Protein AF-A0AAW1T2C7-F1 (afdb_monomer_lite)

Sequence (368 aa):
MAVVSRPCQTAGTHCPSQSAWPACLPLWGGASFEPAWMQSSAAEFILQERPGAVVVETAVDEEHGMRTGNIMRLADLRLGRQGPHTSLAFQLAAASLETAMSTCRQLAERQMPPEQLTYAAALASGSTLVYGDVPKLATIRRLWEDATLQELDAHFGRQAAANFSSLLQGIQQAWIDLRSAPANAAGTSTDLPSSDNARRGEAVDATQGSWSSRQAKQPGYQSSSKPHRTGHSEPSRVPPADPGINEATSGRLNSSSTVSDGGVKRALLERMLGLAIPEELALALCQQALGSLHADAVDTHRCCYELYGTSRMLLASLELQELMQVCDGWQCNIWHILDPIRRLRPSQGGRGFDWEVLYELRCLNFEL

Organism: NCBI:txid2026836

Secondary structure (DSSP, 8-state):
--EEE-------S----------------S-----HHHHHHHHHHHHHH--SEEEESS-SSHHHHTSSS-EE-HHHHTTT---HHHHHHHHHHTS-HHHHHHHHHHHHHTT--HHHHHHHHHHHTTPEEEE--PPPHHHHHHHHHH--HHHHHHHHHHHHHHHHHHHHHHHHHHHHHHHHS-GGGG-S--------------------------PPPPPP--------------PPPPPPPP----------------HHHHHHHHHHHHHHHHTTS-HHHHHHHHHHHH-SPPGGGHHHHHHHHHHHTSHHHHHHTS-HHHHHHHTTT-SS-HHHHTHHHHTT-GGGT--S--HHHHHHHHHT----

pLDDT: mean 72.18, std 24.43, range [26.78, 98.44]

Structure (mmCIF, N/CA/C/O backbone):
data_AF-A0AAW1T2C7-F1
#
_entry.id   AF-A0AAW1T2C7-F1
#
loop_
_atom_site.group_PDB
_atom_site.id
_atom_site.type_symbol
_atom_site.label_atom_id
_atom_site.label_alt_id
_atom_site.label_comp_id
_atom_site.label_asym_id
_atom_site.label_entity_id
_atom_site.label_seq_id
_atom_site.pdbx_PDB_ins_code
_atom_site.Cartn_x
_atom_site.Cartn_y
_atom_site.Cartn_z
_atom_site.occupancy
_atom_site.B_iso_or_equiv
_atom_site.auth_seq_id
_atom_site.auth_comp_id
_atom_site.auth_asym_id
_atom_site.auth_atom_id
_atom_site.pdbx_PDB_model_num
ATOM 1 N N . MET A 1 1 ? 4.995 2.854 18.062 1.00 44.50 1 MET A N 1
ATOM 2 C CA . MET A 1 1 ? 4.270 4.154 18.037 1.00 44.50 1 MET A CA 1
ATOM 3 C C . MET A 1 1 ? 2.756 3.898 18.061 1.00 44.50 1 MET A C 1
ATOM 5 O O . MET A 1 1 ? 2.356 2.896 17.481 1.00 44.50 1 MET A O 1
ATOM 9 N N . ALA A 1 2 ? 1.928 4.707 18.748 1.00 39.84 2 ALA A N 1
ATOM 10 C CA . ALA A 1 2 ? 0.474 4.482 18.838 1.00 39.84 2 ALA A CA 1
ATOM 11 C C . ALA A 1 2 ? -0.339 5.659 18.281 1.00 39.84 2 ALA A C 1
ATOM 13 O O . ALA A 1 2 ? -0.117 6.800 18.679 1.00 39.84 2 ALA A O 1
ATOM 14 N N . VAL A 1 3 ? -1.280 5.385 17.372 1.00 43.97 3 VAL A N 1
ATOM 15 C CA . VAL A 1 3 ? -2.200 6.392 16.812 1.00 43.97 3 VAL A CA 1
ATOM 16 C C . VAL A 1 3 ? -3.584 6.169 17.405 1.00 43.97 3 VAL A C 1
ATOM 18 O O . VAL A 1 3 ? -4.105 5.051 17.377 1.00 43.97 3 VAL A O 1
ATOM 21 N N . VAL A 1 4 ? -4.170 7.235 17.950 1.00 42.81 4 VAL A N 1
ATOM 22 C CA . VAL A 1 4 ? -5.475 7.194 18.608 1.00 42.81 4 VAL A CA 1
ATOM 23 C C . VAL A 1 4 ? -6.509 7.912 17.748 1.00 42.81 4 VAL A C 1
ATOM 25 O O . VAL A 1 4 ? -6.390 9.108 17.497 1.00 42.81 4 VAL A O 1
ATOM 28 N N . SER A 1 5 ? -7.535 7.180 17.310 1.00 34.69 5 SER A N 1
ATOM 29 C CA . SER A 1 5 ? -8.667 7.735 16.563 1.00 34.69 5 SER A CA 1
ATOM 30 C C . SER A 1 5 ? -9.916 7.772 17.444 1.00 34.69 5 SER A C 1
ATOM 32 O O . SER A 1 5 ? -10.259 6.788 18.107 1.00 34.69 5 SER A O 1
ATOM 34 N N . ARG A 1 6 ? -10.597 8.924 17.474 1.00 38.91 6 ARG A N 1
ATOM 35 C CA . ARG A 1 6 ? -11.847 9.104 18.223 1.00 38.91 6 ARG A CA 1
ATOM 36 C C . ARG A 1 6 ? -13.038 8.663 17.365 1.00 38.91 6 ARG A C 1
ATOM 38 O O . ARG A 1 6 ? -13.183 9.166 16.253 1.00 38.91 6 ARG A O 1
ATOM 45 N N . PRO A 1 7 ? -13.947 7.812 17.870 1.00 32.09 7 PRO A N 1
ATOM 46 C CA . PRO A 1 7 ? -15.267 7.697 17.271 1.00 32.09 7 PRO A CA 1
ATOM 47 C C . PRO A 1 7 ? -16.032 9.008 17.501 1.00 32.09 7 PRO A C 1
ATOM 49 O O . PRO A 1 7 ? -16.085 9.525 18.618 1.00 32.09 7 PRO A O 1
ATOM 52 N N . CYS A 1 8 ? -16.615 9.554 16.435 1.00 32.22 8 CYS A N 1
ATOM 53 C CA . CYS A 1 8 ? -17.489 10.718 16.511 1.00 32.22 8 CYS A CA 1
ATOM 54 C C . CYS A 1 8 ? -18.767 10.312 17.262 1.00 32.22 8 CYS A C 1
ATOM 56 O O . CYS A 1 8 ? -19.631 9.637 16.708 1.00 32.22 8 CYS A O 1
ATOM 58 N N . GLN A 1 9 ? -18.863 10.651 18.549 1.00 36.03 9 GLN A N 1
ATOM 59 C CA . GLN A 1 9 ? -20.087 10.448 19.318 1.00 36.03 9 GLN A CA 1
ATOM 60 C C . GLN A 1 9 ? -21.043 11.609 19.039 1.00 36.03 9 GLN A C 1
ATOM 62 O O . GLN A 1 9 ? -20.813 12.741 19.460 1.00 36.03 9 GLN A O 1
ATOM 67 N N . THR A 1 10 ? -22.137 11.325 18.336 1.00 44.38 10 THR A N 1
ATOM 68 C CA . THR A 1 10 ? -23.309 12.199 18.290 1.00 44.38 10 THR A CA 1
ATOM 69 C C . THR A 1 10 ? -24.021 12.140 19.640 1.00 44.38 10 THR A C 1
ATOM 71 O O . THR A 1 10 ? -24.846 11.260 19.878 1.00 44.38 10 THR A O 1
ATOM 74 N N . ALA A 1 11 ? -23.709 13.078 20.527 1.00 38.94 11 ALA A N 1
ATOM 75 C CA . ALA A 1 11 ? -24.559 13.419 21.658 1.00 38.94 11 ALA A CA 1
ATOM 76 C C . ALA A 1 11 ? -24.552 14.941 21.804 1.00 38.94 11 ALA A C 1
ATOM 78 O O . ALA A 1 11 ? -23.503 15.561 21.963 1.00 38.94 11 ALA A O 1
ATOM 79 N N . GLY A 1 12 ? -25.732 15.539 21.646 1.00 44.69 12 GLY A N 1
ATOM 80 C CA . GLY A 1 12 ? -25.914 16.979 21.599 1.00 44.69 12 GLY A CA 1
ATOM 81 C C . GLY A 1 12 ? -25.514 17.658 22.902 1.00 44.69 12 GLY A C 1
ATOM 82 O O . GLY A 1 12 ? -26.207 17.533 23.901 1.00 44.69 12 GLY A O 1
ATOM 83 N N . THR A 1 13 ? -24.448 18.442 22.841 1.00 41.28 13 THR A N 1
ATOM 84 C CA . THR A 1 13 ? -24.231 19.660 23.624 1.00 41.28 13 THR A CA 1
ATOM 85 C C . THR A 1 13 ? -23.244 20.534 22.849 1.00 41.28 13 THR A C 1
ATOM 87 O O . THR A 1 13 ? -22.366 20.035 22.150 1.00 41.28 13 THR A O 1
ATOM 90 N N . HIS A 1 14 ? -23.470 21.847 22.897 1.00 35.81 14 HIS A N 1
ATOM 91 C CA . HIS A 1 14 ? -22.783 22.892 22.135 1.00 35.81 14 HIS A CA 1
ATOM 92 C C . HIS A 1 14 ? -21.295 22.630 21.845 1.00 35.81 14 HIS A C 1
ATOM 94 O O . HIS A 1 14 ? -20.467 22.588 22.751 1.00 35.81 14 HIS A O 1
ATOM 100 N N . CYS A 1 15 ? -20.958 22.558 20.556 1.00 29.67 15 CYS A N 1
ATOM 101 C CA . CYS A 1 15 ? -19.590 22.659 20.066 1.00 29.67 15 CYS A CA 1
ATOM 102 C C . CYS A 1 15 ? -19.216 24.155 20.024 1.00 29.67 15 CYS A C 1
ATOM 104 O O . CYS A 1 15 ? -19.844 24.896 19.260 1.00 29.67 15 CYS A O 1
ATOM 106 N N . PRO A 1 16 ? -18.268 24.650 20.843 1.00 37.97 16 PRO A N 1
ATOM 107 C CA . PRO A 1 16 ? -17.766 26.001 20.665 1.00 37.97 16 PRO A CA 1
ATOM 108 C C . PRO A 1 16 ? -16.971 26.062 19.357 1.00 37.97 16 PRO A C 1
ATOM 110 O O . PRO A 1 16 ? -16.284 25.116 18.973 1.00 37.97 16 PRO A O 1
ATOM 113 N N . SER A 1 17 ? -17.127 27.188 18.669 1.00 33.59 17 SER A N 1
ATOM 114 C CA . SER A 1 17 ? -16.513 27.546 17.393 1.00 33.59 17 SER A CA 1
ATOM 115 C C . SER A 1 17 ? -15.090 27.015 17.214 1.00 33.59 17 SER A C 1
ATOM 117 O O . SER A 1 17 ? -14.216 27.242 18.049 1.00 33.59 17 SER A O 1
ATOM 119 N N . GLN A 1 18 ? -14.870 26.380 16.063 1.00 40.03 18 GLN A N 1
ATOM 120 C CA . GLN A 1 18 ? -13.568 26.025 15.515 1.00 40.03 18 GLN A CA 1
ATOM 121 C C . GLN A 1 18 ? -12.668 27.266 15.440 1.00 40.03 18 GLN A C 1
ATOM 123 O O . GLN A 1 18 ? -12.755 28.060 14.508 1.00 40.03 18 GLN A O 1
ATOM 128 N N . SER A 1 19 ? -11.781 27.428 16.415 1.00 32.88 19 SER A N 1
ATOM 129 C CA . SER A 1 19 ? -10.636 28.325 16.315 1.00 32.88 19 SER A CA 1
ATOM 130 C C . SER A 1 19 ? -9.369 27.520 16.571 1.00 32.88 19 SER A C 1
ATOM 132 O O . SER A 1 19 ? -9.178 27.013 17.671 1.00 32.88 19 SER A O 1
ATOM 134 N N . ALA A 1 20 ? -8.541 27.426 15.529 1.00 31.97 20 ALA A N 1
ATOM 135 C CA . ALA A 1 20 ? -7.136 27.026 15.537 1.00 31.97 20 ALA A CA 1
ATOM 136 C C . ALA A 1 20 ? -6.802 25.687 16.225 1.00 31.97 20 ALA A C 1
ATOM 138 O O . ALA A 1 20 ? -6.509 25.624 17.415 1.00 31.97 20 ALA A O 1
ATOM 139 N N . TRP A 1 21 ? -6.712 24.624 15.424 1.00 27.72 21 TRP A N 1
ATOM 140 C CA . TRP A 1 21 ? -5.830 23.505 15.754 1.00 27.72 21 TRP A CA 1
ATOM 141 C C . TRP A 1 21 ? -4.383 24.007 15.622 1.00 27.72 21 TRP A C 1
ATOM 143 O O . TRP A 1 21 ? -4.008 24.422 14.521 1.00 27.72 21 TRP A O 1
ATOM 153 N N . PRO A 1 22 ? -3.550 24.009 16.678 1.00 30.12 22 PRO A N 1
ATOM 154 C CA . PRO A 1 22 ? -2.129 24.213 16.485 1.00 30.12 22 PRO A CA 1
ATOM 155 C C . PRO A 1 22 ? -1.560 22.948 15.838 1.00 30.12 22 PRO A C 1
ATOM 157 O O . PRO A 1 22 ? -1.761 21.831 16.318 1.00 30.12 22 PRO A O 1
ATOM 160 N N . ALA A 1 23 ? -0.867 23.138 14.719 1.00 34.75 23 ALA A N 1
ATOM 161 C CA . ALA A 1 23 ? -0.033 22.130 14.094 1.00 34.75 23 ALA A CA 1
ATOM 162 C C . ALA A 1 23 ? 1.056 21.686 15.085 1.00 34.75 23 ALA A C 1
ATOM 164 O O . ALA A 1 23 ? 2.093 22.328 15.210 1.00 34.75 23 ALA A O 1
ATOM 165 N N . CYS A 1 24 ? 0.808 20.589 15.795 1.00 28.36 24 CYS A N 1
ATOM 166 C CA . CYS A 1 24 ? 1.797 19.908 16.622 1.00 28.36 24 CYS A CA 1
ATOM 167 C C . CYS A 1 24 ? 1.888 18.449 16.173 1.00 28.36 24 CYS A C 1
ATOM 169 O O . CYS A 1 24 ? 1.401 17.543 16.842 1.00 28.36 24 CYS A O 1
ATOM 171 N N . LEU A 1 25 ? 2.518 18.232 15.021 1.00 29.70 25 LEU A N 1
ATOM 172 C CA . LEU A 1 25 ? 3.160 16.962 14.702 1.00 29.70 25 LEU A CA 1
ATOM 173 C C . LEU A 1 25 ? 4.653 17.250 14.524 1.00 29.70 25 LEU A C 1
ATOM 175 O O . LEU A 1 25 ? 5.036 17.848 13.517 1.00 29.70 25 LEU A O 1
ATOM 179 N N . PRO A 1 26 ? 5.512 16.875 15.482 1.00 32.97 26 PRO A N 1
ATOM 180 C CA . PRO A 1 26 ? 6.933 16.822 15.218 1.00 32.97 26 PRO A CA 1
ATOM 181 C C . PRO A 1 26 ? 7.232 15.596 14.339 1.00 32.97 26 PRO A C 1
ATOM 183 O O . PRO A 1 26 ? 7.028 14.453 14.738 1.00 32.97 26 PRO A O 1
ATOM 186 N N . LEU A 1 27 ? 7.724 15.848 13.125 1.00 31.20 27 LEU A N 1
ATOM 187 C CA . LEU A 1 27 ? 8.409 14.877 12.266 1.00 31.20 27 LEU A CA 1
ATOM 188 C C . LEU A 1 27 ? 9.745 14.500 12.924 1.00 31.20 27 LEU A C 1
ATOM 190 O O . LEU A 1 27 ? 10.740 15.194 12.727 1.00 31.20 27 LEU A O 1
ATOM 194 N N . TRP A 1 28 ? 9.772 13.463 13.763 1.00 34.62 28 TRP A N 1
ATOM 195 C CA . TRP A 1 28 ? 10.982 13.039 14.482 1.00 34.62 28 TRP A CA 1
ATOM 196 C C . TRP A 1 28 ? 11.466 11.675 13.986 1.00 34.62 28 TRP A C 1
ATOM 198 O O . TRP A 1 28 ? 11.020 10.622 14.431 1.00 34.62 28 TRP A O 1
ATOM 208 N N . GLY A 1 29 ? 12.405 11.721 13.040 1.00 31.55 29 GLY A N 1
ATOM 209 C CA . GLY A 1 29 ? 13.269 10.609 12.661 1.00 31.55 29 GLY A CA 1
ATOM 210 C C . GLY A 1 29 ? 14.672 10.861 13.204 1.00 31.55 29 GLY A C 1
ATOM 211 O O . GLY A 1 29 ? 15.441 11.620 12.621 1.00 31.55 29 GLY A O 1
ATOM 212 N N . GLY A 1 30 ? 14.998 10.254 14.340 1.00 30.14 30 GLY A N 1
ATOM 213 C CA . GLY A 1 30 ? 16.320 10.331 14.953 1.00 30.14 30 GLY A CA 1
ATOM 214 C C . GLY A 1 30 ? 16.281 9.738 16.352 1.00 30.14 30 GLY A C 1
ATOM 215 O O . GLY A 1 30 ? 15.385 10.050 17.126 1.00 30.14 30 GLY A O 1
ATOM 216 N N . ALA A 1 31 ? 17.223 8.851 16.667 1.00 35.75 31 ALA A N 1
ATOM 217 C CA . ALA A 1 31 ? 17.344 8.210 17.970 1.00 35.75 31 ALA A CA 1
ATOM 218 C C . ALA A 1 31 ? 17.713 9.236 19.060 1.00 35.75 31 ALA A C 1
ATOM 220 O O . ALA A 1 31 ? 18.869 9.365 19.452 1.00 35.75 31 ALA A O 1
ATOM 221 N N . SER A 1 32 ? 16.724 9.979 19.543 1.00 35.66 32 SER A N 1
ATOM 222 C CA . SER A 1 32 ? 16.780 10.719 20.798 1.00 35.66 32 SER A CA 1
ATOM 223 C C . SER A 1 32 ? 16.104 9.880 21.874 1.00 35.66 32 SER A C 1
ATOM 225 O O . SER A 1 32 ? 14.956 9.467 21.738 1.00 35.66 32 SER A O 1
ATOM 227 N N . PHE A 1 33 ? 16.858 9.600 22.933 1.00 43.44 33 PHE A N 1
ATOM 228 C CA . PHE A 1 33 ? 16.404 8.926 24.143 1.00 43.44 33 PHE A CA 1
ATOM 229 C C . PHE A 1 33 ? 15.300 9.781 24.786 1.00 43.44 33 PHE A C 1
ATOM 231 O O . PHE A 1 33 ? 15.590 10.756 25.480 1.00 43.44 33 PHE A O 1
ATOM 238 N N . GLU A 1 34 ? 14.034 9.478 24.503 1.00 42.44 34 GLU A N 1
ATOM 239 C CA . GLU A 1 34 ? 12.927 10.134 25.197 1.00 42.44 34 GLU A CA 1
ATOM 240 C C . GLU A 1 34 ? 12.916 9.701 26.669 1.00 42.44 34 GLU A C 1
ATOM 242 O O . GLU A 1 34 ? 13.155 8.528 26.978 1.00 42.44 34 GLU A O 1
ATOM 247 N N . PRO A 1 35 ? 12.668 10.625 27.609 1.00 48.16 35 PRO A N 1
ATOM 248 C CA . PRO A 1 35 ? 12.667 10.286 29.019 1.00 48.16 35 PRO A CA 1
ATOM 249 C C . PRO A 1 35 ? 11.487 9.356 29.352 1.00 48.16 35 PRO A C 1
ATOM 251 O O . PRO A 1 35 ? 10.382 9.521 28.842 1.00 48.16 35 PRO A O 1
ATOM 254 N N . ALA A 1 36 ? 11.707 8.389 30.250 1.00 46.31 36 ALA A N 1
ATOM 255 C CA . ALA A 1 36 ? 10.753 7.322 30.592 1.00 46.31 36 ALA A CA 1
ATOM 256 C C . ALA A 1 36 ? 9.336 7.805 30.991 1.00 46.31 36 ALA A C 1
ATOM 258 O O . ALA A 1 36 ? 8.372 7.055 30.860 1.00 46.31 36 ALA A O 1
ATOM 259 N N . TRP A 1 37 ? 9.178 9.062 31.423 1.00 45.94 37 TRP A N 1
ATOM 260 C CA . TRP A 1 37 ? 7.876 9.657 31.759 1.00 45.94 37 TRP A CA 1
ATOM 261 C C . TRP A 1 37 ? 7.009 10.006 30.536 1.00 45.94 37 TRP A C 1
ATOM 263 O O . TRP A 1 37 ? 5.793 10.125 30.665 1.00 45.94 37 TRP A O 1
ATOM 273 N N . MET A 1 38 ? 7.590 10.135 29.338 1.00 46.00 38 MET A N 1
ATOM 274 C CA . MET A 1 38 ? 6.815 10.273 28.096 1.00 46.00 38 MET A CA 1
ATOM 275 C C . MET A 1 38 ? 6.210 8.933 27.660 1.00 46.00 38 MET A C 1
ATOM 277 O O . MET A 1 38 ? 5.152 8.900 27.039 1.00 46.00 38 MET A O 1
ATOM 281 N N . GLN A 1 39 ? 6.810 7.811 28.053 1.00 50.69 39 GLN A N 1
ATOM 282 C CA . GLN A 1 39 ? 6.359 6.471 27.678 1.00 50.69 39 GLN A CA 1
ATOM 283 C C . GLN A 1 39 ? 5.164 5.970 28.511 1.00 50.69 39 GLN A C 1
ATOM 285 O O . GLN A 1 39 ? 4.330 5.226 27.994 1.00 50.69 39 GLN A O 1
ATOM 290 N N . SER A 1 40 ? 5.011 6.429 29.760 1.00 58.34 40 SER A N 1
ATOM 291 C CA . SER A 1 40 ? 3.791 6.211 30.557 1.00 58.34 40 SER A CA 1
ATOM 292 C C . SER A 1 40 ? 2.591 7.020 30.043 1.00 58.34 40 SER A C 1
ATOM 294 O O . SER A 1 40 ? 1.448 6.667 30.336 1.00 58.34 40 SER A O 1
ATOM 296 N N . SER A 1 41 ? 2.821 8.055 29.222 1.00 73.69 41 SER A N 1
ATOM 297 C CA . SER A 1 41 ? 1.758 8.949 28.745 1.00 73.69 41 SER A CA 1
ATOM 298 C C . SER A 1 41 ? 0.748 8.262 27.822 1.00 73.69 41 SER A C 1
ATOM 300 O O . SER A 1 41 ? -0.444 8.530 27.934 1.00 73.69 41 SER A O 1
ATOM 302 N N . ALA A 1 42 ? 1.179 7.333 26.959 1.00 85.12 42 ALA A N 1
ATOM 303 C CA . ALA A 1 42 ? 0.283 6.681 26.002 1.00 85.12 42 ALA A CA 1
ATOM 304 C C . ALA A 1 42 ? -0.704 5.726 26.691 1.00 85.12 42 ALA A C 1
ATOM 306 O O . ALA A 1 42 ? -1.904 5.773 26.426 1.00 85.12 42 ALA A O 1
ATOM 307 N N . ALA A 1 43 ? -0.215 4.884 27.606 1.00 87.50 43 ALA A N 1
ATOM 308 C CA . ALA A 1 43 ? -1.059 3.965 28.367 1.00 87.50 43 ALA A CA 1
ATOM 309 C C . ALA A 1 43 ? -2.043 4.723 29.276 1.00 87.50 43 ALA A C 1
ATOM 311 O O . ALA A 1 43 ? -3.229 4.390 29.309 1.00 87.50 43 ALA A O 1
ATOM 312 N N . GLU A 1 44 ? -1.578 5.774 29.961 1.00 87.56 44 GLU A N 1
ATOM 313 C CA . GLU A 1 44 ? -2.439 6.649 30.767 1.00 87.56 44 GLU A CA 1
ATOM 314 C C . GLU A 1 44 ? -3.509 7.340 29.915 1.00 87.56 44 GLU A C 1
ATOM 316 O O . GLU A 1 44 ? -4.688 7.299 30.267 1.00 87.56 44 GLU A O 1
ATOM 321 N N . PHE A 1 45 ? -3.121 7.898 28.767 1.00 87.88 45 PHE A N 1
ATOM 322 C CA . PHE A 1 45 ? -4.037 8.538 27.827 1.00 87.88 45 PHE A CA 1
ATOM 323 C C . PHE A 1 45 ? -5.111 7.570 27.327 1.00 87.88 45 PHE A C 1
ATOM 325 O O . PHE A 1 45 ? -6.291 7.905 27.327 1.00 87.88 45 PHE A O 1
ATOM 332 N N . ILE A 1 46 ? -4.735 6.347 26.948 1.00 91.31 46 ILE A N 1
ATOM 333 C CA . ILE A 1 46 ? -5.684 5.329 26.480 1.00 91.31 46 ILE A CA 1
ATOM 334 C C . ILE A 1 46 ? -6.678 4.945 27.581 1.00 91.31 46 ILE A C 1
ATOM 336 O O . ILE A 1 46 ? -7.874 4.836 27.315 1.00 91.31 46 ILE A O 1
ATOM 340 N N . LEU A 1 47 ? -6.208 4.753 28.818 1.00 87.31 47 LEU A N 1
ATOM 341 C CA . LEU A 1 47 ? -7.084 4.441 29.951 1.00 87.31 47 LEU A CA 1
ATOM 342 C C . LEU A 1 47 ? -8.070 5.580 30.243 1.00 87.31 47 LEU A C 1
ATOM 344 O O . LEU A 1 47 ? -9.239 5.314 30.537 1.00 87.31 47 LEU A O 1
ATOM 348 N N . GLN A 1 48 ? -7.601 6.826 30.153 1.00 87.62 48 GLN A N 1
ATOM 349 C CA . GLN A 1 48 ? -8.390 8.025 30.418 1.00 87.62 48 GLN A CA 1
ATOM 350 C C . GLN A 1 48 ? -9.413 8.310 29.310 1.00 87.62 48 GLN A C 1
ATOM 352 O O . GLN A 1 48 ? -10.592 8.507 29.598 1.00 87.62 48 GLN A O 1
ATOM 357 N N . GLU A 1 49 ? -8.980 8.304 28.051 1.00 91.31 49 GLU A N 1
ATOM 358 C CA . GLU A 1 49 ? -9.798 8.706 26.901 1.00 91.31 49 GLU A CA 1
ATOM 359 C C . GLU A 1 49 ? -10.635 7.564 26.320 1.00 91.31 49 GLU A C 1
ATOM 361 O O . GLU A 1 49 ? -11.618 7.823 25.628 1.00 91.31 49 GLU A O 1
ATOM 366 N N . ARG A 1 50 ? -10.260 6.306 26.588 1.00 91.25 50 ARG A N 1
ATOM 367 C CA . ARG A 1 50 ? -10.949 5.090 26.117 1.00 91.25 50 ARG A CA 1
ATOM 368 C C . ARG A 1 50 ? -11.299 5.133 24.621 1.00 91.25 50 ARG A C 1
ATOM 370 O O . ARG A 1 50 ? -12.477 5.069 24.255 1.00 91.25 50 ARG A O 1
ATOM 377 N N . PRO A 1 51 ? -10.301 5.287 23.738 1.00 90.19 51 PRO A N 1
ATOM 378 C CA . PRO A 1 51 ? -10.561 5.406 22.313 1.00 90.19 51 PRO A CA 1
ATOM 379 C C . PRO A 1 51 ? -11.218 4.152 21.728 1.00 90.19 51 PRO A C 1
ATOM 381 O O . PRO A 1 51 ? -11.077 3.046 22.235 1.00 90.19 51 PRO A O 1
ATOM 384 N N . GLY A 1 52 ? -11.917 4.306 20.602 1.00 88.94 52 GLY A N 1
ATOM 385 C CA . GLY A 1 52 ? -12.541 3.162 19.927 1.00 88.94 52 GLY A CA 1
ATOM 386 C C . GLY A 1 52 ? -11.511 2.164 19.385 1.00 88.94 52 GLY A C 1
ATOM 387 O O . GLY A 1 52 ? -11.762 0.955 19.361 1.00 88.94 52 GLY A O 1
ATOM 388 N N . ALA A 1 53 ? -10.337 2.664 18.989 1.00 90.12 53 ALA A N 1
ATOM 389 C CA . ALA A 1 53 ? -9.227 1.859 18.509 1.00 90.12 53 ALA A CA 1
ATOM 390 C C . ALA A 1 53 ? -7.865 2.448 18.904 1.00 90.12 53 ALA A C 1
ATOM 392 O O . ALA A 1 53 ? -7.703 3.667 19.000 1.00 90.12 53 ALA A O 1
ATOM 393 N N . VAL A 1 54 ? -6.884 1.564 19.084 1.00 88.81 54 VAL A N 1
ATOM 394 C CA . VAL A 1 54 ? -5.475 1.892 19.326 1.00 88.81 54 VAL A CA 1
ATOM 395 C C . VAL A 1 54 ? -4.641 1.150 18.294 1.00 88.81 54 VAL A C 1
ATOM 397 O O . VAL A 1 54 ? -4.649 -0.079 18.276 1.00 88.81 54 VAL A O 1
ATOM 400 N N . VAL A 1 55 ? -3.928 1.885 17.441 1.00 84.88 55 VAL A N 1
ATOM 401 C CA . VAL A 1 55 ? -3.046 1.280 16.434 1.00 84.88 55 VAL A CA 1
ATOM 402 C C . VAL A 1 55 ? -1.665 1.041 17.030 1.00 84.88 55 VAL A C 1
ATOM 404 O O . VAL A 1 55 ? -1.135 1.938 17.679 1.00 84.88 55 VAL A O 1
ATOM 407 N N . VAL A 1 56 ? -1.072 -0.130 16.811 1.00 82.88 56 VAL A N 1
ATOM 408 C CA . VAL A 1 56 ? 0.253 -0.500 17.320 1.00 82.88 56 VAL A CA 1
ATOM 409 C C . VAL A 1 56 ? 1.110 -1.175 16.255 1.00 82.88 56 VAL A C 1
ATOM 411 O O . VAL A 1 56 ? 0.599 -1.858 15.379 1.00 82.88 56 VAL A O 1
ATOM 414 N N . GLU A 1 57 ? 2.422 -0.973 16.339 1.00 73.31 57 GLU A N 1
ATOM 415 C CA . GLU A 1 57 ? 3.398 -1.389 15.316 1.00 73.31 57 GLU A CA 1
ATOM 416 C C . GLU A 1 57 ? 3.998 -2.782 15.543 1.00 73.31 57 GLU A C 1
ATOM 418 O O . GLU A 1 57 ? 4.455 -3.422 14.595 1.00 73.31 57 GLU A O 1
ATOM 423 N N . THR A 1 58 ? 3.977 -3.278 16.788 1.00 72.38 58 THR A N 1
ATOM 424 C CA . THR A 1 58 ? 4.492 -4.612 17.151 1.00 72.38 58 THR A CA 1
ATOM 425 C C . THR A 1 58 ? 3.342 -5.562 17.491 1.00 72.38 58 THR A C 1
ATOM 427 O O . THR A 1 58 ? 2.356 -5.189 18.129 1.00 72.38 58 THR A O 1
ATOM 430 N N . ALA A 1 59 ? 3.408 -6.781 16.956 1.00 72.00 59 ALA A N 1
ATOM 431 C CA . ALA A 1 59 ? 2.373 -7.768 17.191 1.00 72.00 59 ALA A CA 1
ATOM 432 C C . ALA A 1 59 ? 2.521 -8.283 18.624 1.00 72.00 59 ALA A C 1
ATOM 434 O O . ALA A 1 59 ? 3.635 -8.409 19.127 1.00 72.00 59 ALA A O 1
ATOM 435 N N . VAL A 1 60 ? 1.401 -8.605 19.274 1.00 70.81 60 VAL A N 1
ATOM 436 C CA . VAL A 1 60 ? 1.400 -9.137 20.647 1.00 70.81 60 VAL A CA 1
ATOM 437 C C . VAL A 1 60 ? 2.213 -10.434 20.768 1.00 70.81 60 VAL A C 1
ATOM 439 O O . VAL A 1 60 ? 2.870 -10.651 21.782 1.00 70.81 60 VAL A O 1
ATOM 442 N N . ASP A 1 61 ? 2.178 -11.281 19.738 1.00 71.81 61 ASP A N 1
ATOM 443 C CA . ASP A 1 61 ? 2.969 -12.503 19.607 1.00 71.81 61 ASP A CA 1
ATOM 444 C C . ASP A 1 61 ? 3.215 -12.825 18.114 1.00 71.81 61 ASP A C 1
ATOM 446 O O . ASP A 1 61 ? 2.661 -12.171 17.224 1.00 71.81 61 ASP A O 1
ATOM 450 N N . GLU A 1 62 ? 4.073 -13.808 17.825 1.00 67.12 62 GLU A N 1
ATOM 451 C CA . GLU A 1 62 ? 4.410 -14.208 16.450 1.00 67.12 62 GLU A CA 1
ATOM 452 C C . GLU A 1 62 ? 3.180 -14.710 15.679 1.00 67.12 62 GLU A C 1
ATOM 454 O O . GLU A 1 62 ? 2.955 -14.304 14.542 1.00 67.12 62 GLU A O 1
ATOM 459 N N . GLU A 1 63 ? 2.330 -15.524 16.310 1.00 69.31 63 GLU A N 1
ATOM 460 C CA . GLU A 1 63 ? 1.116 -16.061 15.685 1.00 69.31 63 GLU A CA 1
ATOM 461 C C . GLU A 1 63 ? 0.103 -14.952 15.345 1.00 69.31 63 GLU A C 1
ATOM 463 O O . GLU A 1 63 ? -0.585 -15.018 14.330 1.00 69.31 63 GLU A O 1
ATOM 468 N N . HIS A 1 64 ? -0.000 -13.921 16.188 1.00 68.44 64 HIS A N 1
ATOM 469 C CA . HIS A 1 64 ? -0.769 -12.707 15.941 1.00 68.44 64 HIS A CA 1
ATOM 470 C C . HIS A 1 64 ? -0.184 -11.965 14.747 1.00 68.44 64 HIS A C 1
ATOM 472 O O . HIS A 1 64 ? -0.920 -11.676 13.819 1.00 68.44 64 HIS A O 1
ATOM 478 N N . GLY A 1 65 ? 1.131 -11.731 14.724 1.00 66.69 65 GLY A N 1
ATOM 479 C CA . GLY A 1 65 ? 1.798 -11.015 13.633 1.00 66.69 65 GLY A CA 1
ATOM 480 C C . GLY A 1 65 ? 1.693 -11.697 12.267 1.00 66.69 65 GLY A C 1
ATOM 481 O O . GLY A 1 65 ? 1.841 -11.031 11.253 1.00 66.69 65 GLY A O 1
ATOM 482 N N . MET A 1 66 ? 1.412 -13.001 12.228 1.00 61.66 66 MET A N 1
ATOM 483 C CA . MET A 1 66 ? 1.233 -13.766 10.989 1.00 61.66 66 MET A CA 1
ATOM 484 C C . MET A 1 66 ? -0.202 -13.739 10.434 1.00 61.66 66 MET A C 1
ATOM 486 O O . MET A 1 66 ? -0.430 -14.211 9.320 1.00 61.66 66 MET A O 1
ATOM 490 N N . ARG A 1 67 ? -1.185 -13.231 11.189 1.00 63.94 67 ARG A N 1
ATOM 491 C CA . ARG A 1 67 ? -2.575 -13.102 10.726 1.00 63.94 67 ARG A CA 1
ATOM 492 C C . ARG A 1 67 ? -2.748 -11.809 9.911 1.00 63.94 67 ARG A C 1
ATOM 494 O O . ARG A 1 67 ? -2.060 -10.821 10.131 1.00 63.94 67 ARG A O 1
ATOM 501 N N . THR A 1 68 ? -3.651 -11.816 8.933 1.00 50.19 68 THR A N 1
ATOM 502 C CA . THR A 1 68 ? -3.986 -10.638 8.111 1.00 50.19 68 THR A CA 1
ATOM 503 C C . THR A 1 68 ? -5.137 -9.855 8.740 1.00 50.19 68 THR A C 1
ATOM 505 O O . THR A 1 68 ? -6.129 -10.464 9.138 1.00 50.19 68 THR A O 1
ATOM 508 N N . GLY A 1 69 ? -5.054 -8.520 8.775 1.00 60.66 69 GLY A N 1
ATOM 509 C CA . GLY A 1 69 ? -6.123 -7.671 9.327 1.00 60.66 69 GLY A CA 1
ATOM 510 C C . GLY A 1 69 ? -6.200 -7.727 10.853 1.00 60.66 69 GLY A C 1
ATOM 511 O O . GLY A 1 69 ? -7.279 -7.873 11.420 1.00 60.66 69 GLY A O 1
ATOM 512 N N . ASN A 1 70 ? -5.041 -7.661 11.505 1.00 72.69 70 ASN A N 1
ATOM 513 C CA . ASN A 1 70 ? -4.846 -7.926 12.926 1.00 72.69 70 ASN A CA 1
ATOM 514 C C . ASN A 1 70 ? -5.546 -6.913 13.827 1.00 72.69 70 ASN A C 1
ATOM 516 O O . ASN A 1 70 ? -4.981 -5.919 14.281 1.00 72.69 70 ASN A O 1
ATOM 520 N N . ILE A 1 71 ? -6.810 -7.213 14.077 1.00 81.12 71 ILE A N 1
ATOM 521 C CA . ILE A 1 71 ? -7.666 -6.555 15.037 1.00 81.12 71 ILE A CA 1
ATOM 522 C C . ILE A 1 71 ? -7.809 -7.496 16.232 1.00 81.12 71 ILE A C 1
ATOM 524 O O . ILE A 1 71 ? -8.150 -8.665 16.069 1.00 81.12 71 ILE A O 1
ATOM 528 N N . MET A 1 72 ? -7.566 -6.986 17.435 1.00 82.00 72 MET A N 1
ATOM 529 C CA . MET A 1 72 ? -7.669 -7.744 18.675 1.00 82.00 72 MET A CA 1
ATOM 530 C C . MET A 1 72 ? -8.463 -6.967 19.720 1.00 82.00 72 MET A C 1
ATOM 532 O O . MET A 1 72 ? -8.221 -5.788 19.977 1.00 82.00 72 MET A O 1
ATOM 536 N N . ARG A 1 73 ? -9.404 -7.645 20.368 1.00 84.88 73 ARG A N 1
ATOM 537 C CA . ARG A 1 73 ? -10.156 -7.156 21.525 1.00 84.88 73 ARG A CA 1
ATOM 538 C C . ARG A 1 73 ? -9.852 -8.013 22.746 1.00 84.88 73 ARG A C 1
ATOM 540 O O . ARG A 1 73 ? -9.409 -9.154 22.644 1.00 84.88 73 ARG A O 1
ATOM 547 N N . LEU A 1 74 ? -10.181 -7.494 23.928 1.00 81.69 74 LEU A N 1
ATOM 548 C CA . LEU A 1 74 ? -10.026 -8.232 25.187 1.00 81.69 74 LEU A CA 1
ATOM 549 C C . LEU A 1 74 ? -10.782 -9.577 25.185 1.00 81.69 74 LEU A C 1
ATOM 551 O O . LEU A 1 74 ? -10.329 -10.544 25.794 1.00 81.69 74 LEU A O 1
ATOM 555 N N . ALA A 1 75 ? -11.921 -9.654 24.489 1.00 80.06 75 ALA A N 1
ATOM 556 C CA . ALA A 1 75 ? -12.694 -10.888 24.353 1.00 80.06 75 ALA A CA 1
ATOM 557 C C . ALA A 1 75 ? -11.932 -11.986 23.588 1.00 80.06 75 ALA A C 1
ATOM 559 O O . ALA A 1 75 ? -12.028 -13.155 23.958 1.00 80.06 75 ALA A O 1
ATOM 560 N N . ASP A 1 76 ? -11.124 -11.608 22.595 1.00 75.12 76 ASP A N 1
ATOM 561 C CA . ASP A 1 76 ? -10.379 -12.543 21.745 1.00 75.12 76 ASP A CA 1
ATOM 562 C C . ASP A 1 76 ? -9.240 -13.227 22.519 1.00 75.12 76 ASP A C 1
ATOM 564 O O . ASP A 1 76 ? -8.851 -14.353 22.213 1.00 75.12 76 ASP A O 1
ATOM 568 N N . LEU A 1 77 ? -8.756 -12.591 23.594 1.00 70.38 77 LEU A N 1
ATOM 569 C CA . LEU A 1 77 ? -7.731 -13.148 24.480 1.00 70.38 77 LEU A CA 1
ATOM 570 C C . LEU A 1 77 ? -8.234 -14.301 25.356 1.00 70.38 77 LEU A C 1
ATOM 572 O O . LEU A 1 77 ? -7.442 -15.143 25.783 1.00 70.38 77 LEU A O 1
ATOM 576 N N . ARG A 1 78 ? -9.545 -14.372 25.629 1.00 61.91 78 ARG A N 1
ATOM 577 C CA . ARG A 1 78 ? -10.133 -15.418 26.488 1.00 61.91 78 ARG A CA 1
ATOM 578 C C . ARG A 1 78 ? -10.127 -16.805 25.838 1.00 61.91 78 ARG A C 1
ATOM 580 O O . ARG A 1 78 ? -10.303 -17.794 26.541 1.00 61.91 78 ARG A O 1
ATOM 587 N N . LEU A 1 79 ? -9.881 -16.891 24.531 1.00 57.28 79 LEU A N 1
ATOM 588 C CA . LEU A 1 79 ? -9.924 -18.131 23.750 1.00 57.28 79 LEU A CA 1
ATOM 589 C C . LEU A 1 79 ? -8.609 -18.941 23.768 1.00 57.28 79 LEU A C 1
ATOM 591 O O . LEU A 1 79 ? -8.415 -19.802 22.917 1.00 57.28 79 LEU A O 1
ATOM 595 N N . GLY A 1 80 ? -7.728 -18.718 24.754 1.00 51.91 80 GLY A N 1
ATOM 596 C CA . GLY A 1 80 ? -6.620 -19.640 25.057 1.00 51.91 80 GLY A CA 1
ATOM 597 C C . GLY A 1 80 ? -5.197 -19.094 24.911 1.00 51.91 80 GLY A C 1
ATOM 598 O O . GLY A 1 80 ? -4.258 -19.884 24.937 1.00 51.91 80 GLY A O 1
ATOM 599 N N . ARG A 1 81 ? -4.991 -17.773 24.793 1.00 57.38 81 ARG A N 1
ATOM 600 C CA . ARG A 1 81 ? -3.641 -17.185 24.701 1.00 57.38 81 ARG A CA 1
ATOM 601 C C . ARG A 1 81 ? -3.146 -16.645 26.044 1.00 57.38 81 ARG A C 1
ATOM 603 O O . ARG A 1 81 ? -3.654 -15.647 26.559 1.00 57.38 81 ARG A O 1
ATOM 610 N N . GLN A 1 82 ? -2.116 -17.283 26.598 1.00 58.75 82 GLN A N 1
ATOM 611 C CA . GLN A 1 82 ? -1.442 -16.825 27.814 1.00 58.75 82 GLN A CA 1
ATOM 612 C C . GLN A 1 82 ? -0.030 -16.344 27.486 1.00 58.75 82 GLN A C 1
ATOM 614 O O . GLN A 1 82 ? 0.884 -17.139 27.290 1.00 58.75 82 GLN A O 1
ATOM 619 N N . GLY A 1 83 ? 0.127 -15.025 27.423 1.00 68.31 83 GLY A N 1
ATOM 620 C CA . GLY A 1 83 ? 1.414 -14.341 27.386 1.00 68.31 83 GLY A CA 1
ATOM 621 C C . GLY A 1 83 ? 1.478 -13.302 28.509 1.00 68.31 83 GLY A C 1
ATOM 622 O O . GLY A 1 83 ? 0.441 -12.922 29.060 1.00 68.31 83 GLY A O 1
ATOM 623 N N . PRO A 1 84 ? 2.669 -12.795 28.862 1.00 67.44 84 PRO A N 1
ATOM 624 C CA . PRO A 1 84 ? 2.820 -11.808 29.934 1.00 67.44 84 PRO A CA 1
ATOM 625 C C . PRO A 1 84 ? 1.954 -10.549 29.723 1.00 67.44 84 PRO A C 1
ATOM 627 O O . PRO A 1 84 ? 1.458 -9.973 30.690 1.00 67.44 84 PRO A O 1
ATOM 630 N N . HIS A 1 85 ? 1.691 -10.155 28.471 1.00 68.19 85 HIS A N 1
ATOM 631 C CA . HIS A 1 85 ? 0.854 -8.991 28.140 1.00 68.19 85 HIS A CA 1
ATOM 632 C C . HIS A 1 85 ? -0.643 -9.265 28.300 1.00 68.19 85 HIS A C 1
ATOM 634 O O . HIS A 1 85 ? -1.384 -8.364 28.687 1.00 68.19 85 HIS A O 1
ATOM 640 N N . THR A 1 86 ? -1.097 -10.499 28.052 1.00 67.00 86 THR A N 1
ATOM 641 C CA . THR A 1 86 ? -2.518 -10.856 28.188 1.00 67.00 86 THR A CA 1
ATOM 642 C C . THR A 1 86 ? -2.915 -10.912 29.659 1.00 67.00 86 THR A C 1
ATOM 644 O O . THR A 1 86 ? -3.941 -10.351 30.040 1.00 67.00 86 THR A O 1
ATOM 647 N N . SER A 1 87 ? -2.051 -11.470 30.512 1.00 72.75 87 SER A N 1
ATOM 648 C CA . SER A 1 87 ? -2.226 -11.456 31.969 1.00 72.75 87 SER A CA 1
ATOM 649 C C . SER A 1 87 ? -2.283 -10.036 32.535 1.00 72.75 87 SER A C 1
ATOM 651 O O . SER A 1 87 ? -3.162 -9.741 33.345 1.00 72.75 87 SER A O 1
ATOM 653 N N . LEU A 1 88 ? -1.404 -9.135 32.077 1.00 73.12 88 LEU A N 1
ATOM 654 C CA . LEU A 1 88 ? -1.447 -7.732 32.489 1.00 73.12 88 LEU A CA 1
ATOM 655 C C . LEU A 1 88 ? -2.722 -7.024 32.001 1.00 73.12 88 LEU A C 1
ATOM 657 O O . LEU A 1 88 ? -3.352 -6.306 32.772 1.00 73.12 88 LEU A O 1
ATOM 661 N N . ALA A 1 89 ? -3.137 -7.252 30.752 1.00 68.06 89 ALA A N 1
ATOM 662 C CA . ALA A 1 89 ? -4.372 -6.687 30.211 1.00 68.06 89 ALA A CA 1
ATOM 663 C C . ALA A 1 89 ? -5.598 -7.077 31.052 1.00 68.06 89 ALA A C 1
ATOM 665 O O . ALA A 1 89 ? -6.418 -6.220 31.372 1.00 68.06 89 ALA A O 1
ATOM 666 N N . PHE A 1 90 ? -5.705 -8.344 31.471 1.00 72.25 90 PHE A N 1
ATOM 667 C CA . PHE A 1 90 ? -6.791 -8.792 32.348 1.00 72.25 90 PHE A CA 1
ATOM 668 C C . PHE A 1 90 ? -6.725 -8.171 33.748 1.00 72.25 90 PHE A C 1
ATOM 670 O O . PHE A 1 90 ? -7.769 -7.806 34.288 1.00 72.25 90 PHE A O 1
ATOM 677 N N . GLN A 1 91 ? -5.528 -8.021 34.327 1.00 74.06 91 GLN A N 1
ATOM 678 C CA . GLN A 1 91 ? -5.352 -7.358 35.625 1.00 74.06 91 GLN A CA 1
ATOM 679 C C . GLN A 1 91 ? -5.803 -5.894 35.576 1.00 74.06 91 GLN A C 1
ATOM 681 O O . GLN A 1 91 ? -6.543 -5.455 36.453 1.00 74.06 91 GLN A O 1
ATOM 686 N N . LEU A 1 92 ? -5.413 -5.158 34.531 1.00 74.12 92 LEU A N 1
ATOM 687 C CA . LEU A 1 92 ? -5.826 -3.767 34.343 1.00 74.12 92 LEU A CA 1
ATOM 688 C C . LEU A 1 92 ? -7.325 -3.646 34.038 1.00 74.12 92 LEU A C 1
ATOM 690 O O . LEU A 1 92 ? -7.976 -2.753 34.569 1.00 74.12 92 LEU A O 1
ATOM 694 N N . ALA A 1 93 ? -7.888 -4.554 33.234 1.00 68.88 93 ALA A N 1
ATOM 695 C CA . ALA A 1 93 ? -9.314 -4.556 32.895 1.00 68.88 93 ALA A CA 1
ATOM 696 C C . ALA A 1 93 ? -10.221 -4.807 34.112 1.00 68.88 93 ALA A C 1
ATOM 698 O O . ALA A 1 93 ? -11.354 -4.335 34.152 1.00 68.88 93 ALA A O 1
ATOM 699 N N . ALA A 1 94 ? -9.737 -5.580 35.089 1.00 73.62 94 ALA A N 1
ATOM 700 C CA . ALA A 1 94 ? -10.458 -5.881 36.324 1.00 73.62 94 ALA A CA 1
ATOM 701 C C . ALA A 1 94 ? -10.307 -4.788 37.400 1.00 73.62 94 ALA A C 1
ATOM 703 O O . ALA A 1 94 ? -11.004 -4.827 38.415 1.00 73.62 94 ALA A O 1
ATOM 704 N N . ALA A 1 95 ? -9.391 -3.838 37.207 1.00 74.88 95 ALA A N 1
ATOM 705 C CA . ALA A 1 95 ? -9.087 -2.789 38.168 1.00 74.88 95 ALA A CA 1
ATOM 706 C C . ALA A 1 95 ? -9.993 -1.556 37.985 1.00 74.88 95 ALA A C 1
ATOM 708 O O . ALA A 1 95 ? -10.539 -1.305 36.911 1.00 74.88 95 ALA A O 1
ATOM 709 N N . SER A 1 96 ? -10.132 -0.740 39.038 1.00 77.50 96 SER A N 1
ATOM 710 C CA . SER A 1 96 ? -10.696 0.610 38.886 1.00 77.50 96 SER A CA 1
ATOM 711 C C . SER A 1 96 ? -9.790 1.458 37.983 1.00 77.50 96 SER A C 1
ATOM 713 O O . SER A 1 96 ? -8.599 1.173 37.882 1.00 77.50 96 SER A O 1
ATOM 715 N N . LEU A 1 97 ? -10.307 2.522 37.360 1.00 76.06 97 LEU A N 1
ATOM 716 C CA . LEU A 1 97 ? -9.492 3.383 36.489 1.00 76.06 97 LEU A CA 1
ATOM 717 C C . LEU A 1 97 ? -8.264 3.958 37.221 1.00 76.06 97 LEU A C 1
ATOM 719 O O . LEU A 1 97 ? -7.155 3.912 36.697 1.00 76.06 97 LEU A O 1
ATOM 723 N N . GLU A 1 98 ? -8.442 4.434 38.455 1.00 78.19 98 GLU A N 1
ATOM 724 C CA . GLU A 1 98 ? -7.358 4.977 39.284 1.00 78.19 98 GLU A CA 1
ATOM 725 C C . GLU A 1 98 ? -6.326 3.896 39.655 1.00 78.19 98 GLU A C 1
ATOM 727 O O . GLU A 1 98 ? -5.109 4.112 39.604 1.00 78.19 98 GLU A O 1
ATOM 732 N N . THR A 1 99 ? -6.797 2.681 39.944 1.00 81.50 99 THR A N 1
ATOM 733 C CA . THR A 1 99 ? -5.932 1.521 40.187 1.00 81.50 99 THR A CA 1
ATOM 734 C C . THR A 1 99 ? -5.191 1.098 38.915 1.00 81.50 99 THR A C 1
ATOM 736 O O . THR A 1 99 ? -4.003 0.793 38.975 1.00 81.50 99 THR A O 1
ATOM 739 N N . ALA A 1 100 ? -5.843 1.122 37.753 1.00 78.56 100 ALA A N 1
ATOM 740 C CA . ALA A 1 100 ? -5.234 0.777 36.474 1.00 78.56 100 ALA A CA 1
ATOM 741 C C . ALA A 1 100 ? -4.140 1.785 36.089 1.00 78.56 100 ALA A C 1
ATOM 743 O O . ALA A 1 100 ? -3.040 1.383 35.708 1.00 78.56 100 ALA A O 1
ATOM 744 N N . MET A 1 101 ? -4.398 3.087 36.261 1.00 79.44 101 MET A N 1
ATOM 745 C CA . MET A 1 101 ? -3.412 4.142 36.005 1.00 79.44 101 MET A CA 1
ATOM 746 C C . MET A 1 101 ? -2.216 4.058 36.959 1.00 79.44 101 MET A C 1
ATOM 748 O O . MET A 1 101 ? -1.071 4.099 36.512 1.00 79.44 101 MET A O 1
ATOM 752 N N . SER A 1 102 ? -2.454 3.890 38.265 1.00 82.75 102 SER A N 1
ATOM 753 C CA . SER A 1 102 ? -1.360 3.740 39.239 1.00 82.75 102 SER A CA 1
ATOM 754 C C . SER A 1 102 ? -0.538 2.470 38.996 1.00 82.75 102 SER A C 1
ATOM 756 O O . SER A 1 102 ? 0.688 2.514 39.083 1.00 82.75 102 SER A O 1
ATOM 758 N N . THR A 1 103 ? -1.179 1.370 38.592 1.00 82.88 103 THR A N 1
ATOM 759 C CA . THR A 1 103 ? -0.492 0.133 38.186 1.00 82.88 103 THR A CA 1
ATOM 760 C C . THR A 1 103 ? 0.370 0.354 36.941 1.00 82.88 103 THR A C 1
ATOM 762 O O . THR A 1 103 ? 1.521 -0.076 36.920 1.00 82.88 103 THR A O 1
ATOM 765 N N . CYS A 1 104 ? -0.130 1.068 35.924 1.00 79.31 104 CYS A N 1
ATOM 766 C CA . CYS A 1 104 ? 0.658 1.397 34.730 1.00 79.31 104 CYS A CA 1
ATOM 767 C C . CYS A 1 104 ? 1.901 2.226 35.073 1.00 79.31 104 CYS A C 1
ATOM 769 O O . CYS A 1 104 ? 2.983 1.912 34.582 1.00 79.31 104 CYS A O 1
ATOM 771 N N . ARG A 1 105 ? 1.773 3.225 35.960 1.00 80.81 105 ARG A N 1
ATOM 772 C CA . ARG A 1 105 ? 2.914 4.022 36.447 1.00 80.81 105 ARG A CA 1
ATOM 773 C C . ARG A 1 105 ? 3.952 3.160 37.158 1.00 80.81 105 ARG A C 1
ATOM 775 O O . ARG A 1 105 ? 5.123 3.205 36.800 1.00 80.81 105 ARG A O 1
ATOM 782 N N . GLN A 1 106 ? 3.519 2.313 38.092 1.00 84.81 106 GLN A N 1
ATOM 783 C CA . GLN A 1 106 ? 4.420 1.408 38.816 1.00 84.81 106 GLN A CA 1
ATOM 784 C C . GLN A 1 106 ? 5.143 0.428 37.883 1.00 84.81 106 GLN A C 1
ATOM 786 O O . GLN A 1 106 ? 6.307 0.098 38.100 1.00 84.81 106 GLN A O 1
ATOM 791 N N . LEU A 1 107 ? 4.468 -0.066 36.844 1.00 81.25 107 LEU A N 1
ATOM 792 C CA . LEU A 1 107 ? 5.081 -0.966 35.868 1.00 81.25 107 LEU A CA 1
ATOM 793 C C . LEU A 1 107 ? 6.032 -0.234 34.916 1.00 81.25 107 LEU A C 1
ATOM 795 O O . LEU A 1 107 ? 7.077 -0.786 34.575 1.00 81.25 107 LEU A O 1
ATOM 799 N N . ALA A 1 108 ? 5.723 1.010 34.542 1.00 77.88 108 ALA A N 1
ATOM 800 C CA . ALA A 1 108 ? 6.639 1.868 33.794 1.00 77.88 108 ALA A CA 1
ATOM 801 C C . ALA A 1 108 ? 7.922 2.149 34.597 1.00 77.88 108 ALA A C 1
ATOM 803 O O . ALA A 1 108 ? 9.023 2.017 34.068 1.00 77.88 108 ALA A O 1
ATOM 804 N N . GLU A 1 109 ? 7.803 2.433 35.899 1.00 83.50 109 GLU A N 1
ATOM 805 C CA . GLU A 1 109 ? 8.948 2.598 36.812 1.00 83.50 109 GLU A CA 1
ATOM 806 C C . GLU A 1 109 ? 9.799 1.324 36.928 1.00 83.50 109 GLU A C 1
ATOM 808 O O . GLU A 1 109 ? 11.020 1.391 37.075 1.00 83.50 109 GLU A O 1
ATOM 813 N N . ARG A 1 110 ? 9.173 0.149 36.797 1.00 83.38 110 ARG A N 1
ATOM 814 C CA . ARG A 1 110 ? 9.848 -1.159 36.736 1.00 83.38 110 ARG A CA 1
ATOM 815 C C . ARG A 1 110 ? 10.420 -1.494 35.354 1.00 83.38 110 ARG A C 1
ATOM 817 O O . ARG A 1 110 ? 10.794 -2.641 35.126 1.00 83.38 110 ARG A O 1
ATOM 824 N N . GLN A 1 111 ? 10.510 -0.510 34.457 1.00 80.88 111 GLN A N 1
ATOM 825 C CA . GLN A 1 111 ? 11.060 -0.638 33.104 1.00 80.88 111 GLN A CA 1
ATOM 826 C C . GLN A 1 111 ? 10.301 -1.635 32.219 1.00 80.88 111 GLN A C 1
ATOM 828 O O . GLN A 1 111 ? 10.885 -2.272 31.340 1.00 80.88 111 GLN A O 1
ATOM 833 N N . MET A 1 112 ? 8.990 -1.787 32.427 1.00 79.38 112 MET A N 1
ATOM 834 C CA . MET A 1 112 ? 8.178 -2.549 31.485 1.00 79.38 112 MET A CA 1
ATOM 835 C C . MET A 1 112 ? 8.182 -1.854 30.113 1.00 79.38 112 MET A C 1
ATOM 837 O O . MET A 1 112 ? 8.001 -0.635 30.062 1.00 79.38 112 MET A O 1
ATOM 841 N N . PRO A 1 113 ? 8.347 -2.594 28.999 1.00 80.44 113 PRO A N 1
ATOM 842 C CA . PRO A 1 113 ? 8.336 -1.993 27.675 1.00 80.44 113 PRO A CA 1
ATOM 843 C C . PRO A 1 113 ? 7.037 -1.201 27.418 1.00 80.44 113 PRO A C 1
ATOM 845 O O . PRO A 1 113 ? 5.944 -1.738 27.631 1.00 80.44 113 PRO A O 1
ATOM 848 N N . PRO A 1 114 ? 7.119 0.047 26.923 1.00 80.56 114 PRO A N 1
ATOM 849 C CA . PRO A 1 114 ? 5.963 0.940 26.750 1.00 80.56 114 PRO A CA 1
ATOM 850 C C . PRO A 1 114 ? 4.866 0.372 25.850 1.00 80.56 114 PRO A C 1
ATOM 852 O O . PRO A 1 114 ? 3.674 0.604 26.054 1.00 80.56 114 PRO A O 1
ATOM 855 N N . GLU A 1 115 ? 5.272 -0.407 24.853 1.00 79.62 115 GLU A N 1
ATOM 856 C CA . GLU A 1 115 ? 4.385 -1.110 23.927 1.00 79.62 115 GLU A CA 1
ATOM 857 C C . GLU A 1 115 ? 3.459 -2.072 24.673 1.00 79.62 115 GLU A C 1
ATOM 859 O O . GLU A 1 115 ? 2.251 -2.080 24.453 1.00 79.62 115 GLU A O 1
ATOM 864 N N . GLN A 1 116 ? 3.998 -2.809 25.642 1.00 82.31 116 GLN A N 1
ATOM 865 C CA . GLN A 1 116 ? 3.235 -3.778 26.420 1.00 82.31 116 GLN A CA 1
ATOM 866 C C . GLN A 1 116 ? 2.223 -3.090 27.341 1.00 82.31 116 GLN A C 1
ATOM 868 O O . GLN A 1 116 ? 1.094 -3.565 27.481 1.00 82.31 116 GLN A O 1
ATOM 873 N N . LEU A 1 117 ? 2.603 -1.947 27.925 1.00 86.00 117 LEU A N 1
ATOM 874 C CA . LEU A 1 117 ? 1.696 -1.101 28.706 1.00 86.00 117 LEU A CA 1
ATOM 875 C C . LEU A 1 117 ? 0.576 -0.531 27.830 1.00 86.00 117 LEU A C 1
ATOM 877 O O . LEU A 1 117 ? -0.584 -0.538 28.233 1.00 86.00 117 LEU A O 1
ATOM 881 N N . THR A 1 118 ? 0.906 -0.108 26.610 1.00 87.50 118 THR A N 1
ATOM 882 C CA . THR A 1 118 ? -0.057 0.392 25.619 1.00 87.50 118 THR A CA 1
ATOM 883 C C . THR A 1 118 ? -1.073 -0.688 25.240 1.00 87.50 118 THR A C 1
ATOM 885 O O . THR A 1 118 ? -2.271 -0.412 25.205 1.00 87.50 118 THR A O 1
ATOM 888 N N . TYR A 1 119 ? -0.632 -1.934 25.020 1.00 85.62 119 TYR A N 1
ATOM 889 C CA . TYR A 1 119 ? -1.534 -3.050 24.694 1.00 85.62 119 TYR A CA 1
ATOM 890 C C . TYR A 1 119 ? -2.470 -3.350 25.851 1.00 85.62 119 TYR A C 1
ATOM 892 O O . TYR A 1 119 ? -3.681 -3.466 25.662 1.00 85.62 119 TYR A O 1
ATOM 900 N N . ALA A 1 120 ? -1.912 -3.443 27.057 1.00 83.62 120 ALA A N 1
ATOM 901 C CA . ALA A 1 120 ? -2.688 -3.742 28.242 1.00 83.62 120 ALA A CA 1
ATOM 902 C C . ALA A 1 120 ? -3.716 -2.636 28.536 1.00 83.62 120 ALA A C 1
ATOM 904 O O . ALA A 1 120 ? -4.871 -2.951 28.810 1.00 83.62 120 ALA A O 1
ATOM 905 N N . ALA A 1 121 ? -3.343 -1.361 28.385 1.00 88.12 121 ALA A N 1
ATOM 906 C CA . ALA A 1 121 ? -4.247 -0.217 28.506 1.00 88.12 121 ALA A CA 1
ATOM 907 C C . ALA A 1 121 ? -5.351 -0.206 27.433 1.00 88.12 121 ALA A C 1
ATOM 909 O O . ALA A 1 121 ? -6.521 0.026 27.751 1.00 88.12 121 ALA A O 1
ATOM 910 N N . ALA A 1 122 ? -5.011 -0.487 26.171 1.00 88.69 122 ALA A N 1
ATOM 911 C CA . ALA A 1 122 ? -5.977 -0.563 25.073 1.00 88.69 122 ALA A CA 1
ATOM 912 C C . ALA A 1 122 ? -7.021 -1.654 25.329 1.00 88.69 122 ALA A C 1
ATOM 914 O O . ALA A 1 122 ? -8.221 -1.397 25.296 1.00 88.69 122 ALA A O 1
ATOM 915 N N . LEU A 1 123 ? -6.567 -2.854 25.677 1.00 83.56 123 LEU A N 1
ATOM 916 C CA . LEU A 1 123 ? -7.450 -3.980 25.960 1.00 83.56 123 LEU A CA 1
ATOM 917 C C . LEU A 1 123 ? -8.292 -3.740 27.224 1.00 83.56 123 LEU A C 1
ATOM 919 O O . LEU A 1 123 ? -9.487 -4.029 27.222 1.00 83.56 123 LEU A O 1
ATOM 923 N N . ALA A 1 124 ? -7.704 -3.170 28.280 1.00 84.75 124 ALA A N 1
ATOM 924 C CA . ALA A 1 124 ? -8.399 -2.869 29.533 1.00 84.75 124 ALA A CA 1
ATOM 925 C C . ALA A 1 124 ? -9.461 -1.770 29.403 1.00 84.75 124 ALA A C 1
ATOM 927 O O . ALA A 1 124 ? -10.508 -1.849 30.040 1.0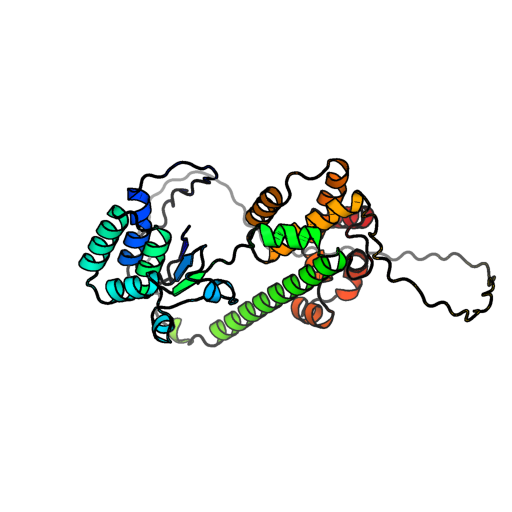0 84.75 124 ALA A O 1
ATOM 928 N N . SER A 1 125 ? -9.220 -0.766 28.559 1.00 87.50 125 SER A N 1
ATOM 929 C CA . SER A 1 125 ? -10.186 0.306 28.274 1.00 87.50 125 SER A CA 1
ATOM 930 C C . SER A 1 125 ? -11.339 -0.129 27.360 1.00 87.50 125 SER A C 1
ATOM 932 O O . SER A 1 125 ? -12.279 0.639 27.166 1.00 87.50 125 SER A O 1
ATOM 934 N N . GLY A 1 126 ? -11.287 -1.349 26.810 1.00 86.38 126 GLY A N 1
ATOM 935 C CA . GLY A 1 126 ? -12.241 -1.836 25.813 1.00 86.38 126 GLY A CA 1
ATOM 936 C C . GLY A 1 126 ? -11.965 -1.330 24.394 1.00 86.38 126 GLY A C 1
ATOM 937 O O . GLY A 1 126 ? -12.797 -1.531 23.509 1.00 86.38 126 GLY A O 1
ATOM 938 N N . SER A 1 127 ? -10.808 -0.700 24.168 1.00 90.25 127 SER A N 1
ATOM 939 C CA . SER A 1 127 ? -10.375 -0.283 22.837 1.00 90.25 127 SER A CA 1
ATOM 940 C C . SER A 1 127 ? -10.142 -1.500 21.941 1.00 90.25 127 SER A C 1
ATOM 942 O O . SER A 1 127 ? -9.737 -2.576 22.389 1.00 90.25 127 SER A O 1
ATOM 944 N N . THR A 1 128 ? -10.340 -1.314 20.640 1.00 89.31 128 THR A N 1
ATOM 945 C CA . THR A 1 128 ? -9.917 -2.290 19.635 1.00 89.31 128 THR A CA 1
ATOM 946 C C . THR A 1 128 ? -8.431 -2.090 19.328 1.00 89.31 128 THR A C 1
ATOM 948 O O . THR A 1 128 ? -8.039 -1.034 18.837 1.00 89.31 128 THR A O 1
ATOM 951 N N . LEU A 1 129 ? -7.586 -3.079 19.611 1.00 85.94 129 LEU A N 1
ATOM 952 C CA . LEU A 1 129 ? -6.170 -3.026 19.259 1.00 85.94 129 LEU A CA 1
ATOM 953 C C . LEU A 1 129 ? -6.022 -3.362 17.773 1.00 85.94 129 LEU A C 1
ATOM 955 O O . LEU A 1 129 ? -6.422 -4.440 17.344 1.00 85.94 129 LEU A O 1
ATOM 959 N N . VAL A 1 130 ? -5.475 -2.444 16.987 1.00 84.00 130 VAL A N 1
ATOM 960 C CA . VAL A 1 130 ? -5.237 -2.624 15.553 1.00 84.00 130 VAL A CA 1
ATOM 961 C C . VAL A 1 130 ? -3.739 -2.693 15.336 1.00 84.00 130 VAL A C 1
ATOM 963 O O . VAL A 1 130 ? -3.003 -1.812 15.756 1.00 84.00 130 VAL A O 1
ATOM 966 N N . TYR A 1 131 ? -3.266 -3.733 14.682 1.00 78.38 131 TYR A N 1
ATOM 967 C CA . TYR A 1 131 ? -1.861 -3.870 14.358 1.00 78.38 131 TYR A CA 1
ATOM 968 C C . TYR A 1 131 ? -1.591 -3.305 12.963 1.00 78.38 131 TYR A C 1
ATOM 970 O O . TYR A 1 131 ? -2.173 -3.763 11.978 1.00 78.38 131 TYR A O 1
ATOM 978 N N . GLY A 1 132 ? -0.721 -2.302 12.891 1.00 70.56 132 GLY A N 1
ATOM 979 C CA . GLY A 1 132 ? -0.178 -1.821 11.629 1.00 70.56 132 GLY A CA 1
ATOM 980 C C . GLY A 1 132 ? 0.888 -2.796 11.150 1.00 70.56 132 GLY A C 1
ATOM 981 O O . GLY A 1 132 ? 1.969 -2.847 11.730 1.00 70.56 132 GLY A O 1
ATOM 982 N N . ASP A 1 133 ? 0.580 -3.578 10.118 1.00 71.56 133 ASP A N 1
ATOM 983 C CA . ASP A 1 133 ? 1.547 -4.490 9.512 1.00 71.56 133 ASP A CA 1
ATOM 984 C C . ASP A 1 133 ? 2.558 -3.680 8.690 1.00 71.56 133 ASP A C 1
ATOM 986 O O . ASP A 1 133 ? 2.249 -3.171 7.611 1.00 71.56 133 ASP A O 1
ATOM 990 N N . VAL A 1 134 ? 3.759 -3.492 9.241 1.00 78.00 134 VAL A N 1
ATOM 991 C CA . VAL A 1 134 ? 4.876 -2.864 8.532 1.00 78.00 134 VAL A CA 1
ATOM 992 C C . VAL A 1 134 ? 5.763 -3.971 7.957 1.00 78.00 134 VAL A C 1
ATOM 994 O O . VAL A 1 134 ? 6.270 -4.809 8.712 1.00 78.00 134 VAL A O 1
ATOM 997 N N . PRO A 1 135 ? 6.023 -3.979 6.636 1.00 84.62 135 PRO A N 1
ATOM 998 C CA . PRO A 1 135 ? 6.909 -4.953 6.019 1.00 84.62 135 PRO A CA 1
ATOM 999 C C . PRO A 1 135 ? 8.286 -4.967 6.691 1.00 84.62 135 PRO A C 1
ATOM 1001 O O . PRO A 1 135 ? 9.004 -3.966 6.723 1.00 84.62 135 PRO A O 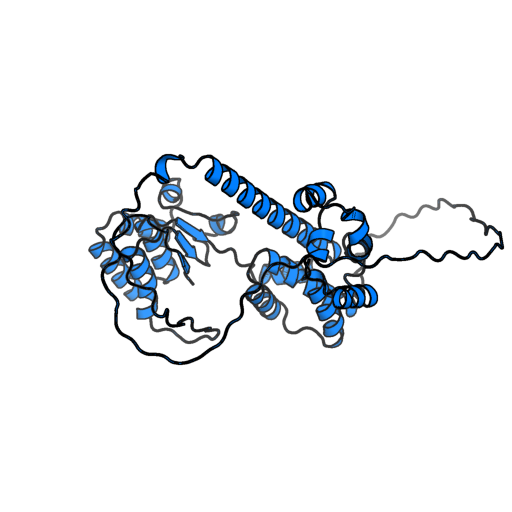1
ATOM 1004 N N . LYS A 1 136 ? 8.693 -6.131 7.206 1.00 86.94 136 LYS A N 1
ATOM 1005 C CA . LYS A 1 136 ? 10.016 -6.307 7.821 1.00 86.94 136 LYS A CA 1
ATOM 1006 C C . LYS A 1 136 ? 11.121 -6.057 6.789 1.00 86.94 136 LYS A C 1
ATOM 1008 O O . LYS A 1 136 ? 11.032 -6.530 5.656 1.00 86.94 136 LYS A O 1
ATOM 1013 N N . LEU A 1 137 ? 12.231 -5.437 7.202 1.00 89.44 137 LEU A N 1
ATOM 1014 C CA . LEU A 1 137 ? 13.384 -5.188 6.317 1.00 89.44 137 LEU A CA 1
ATOM 1015 C C . LEU A 1 137 ? 13.921 -6.472 5.667 1.00 89.44 137 LEU A C 1
ATOM 1017 O O . LEU A 1 137 ? 14.309 -6.464 4.502 1.00 89.44 137 LEU A O 1
ATOM 1021 N N . ALA A 1 138 ? 13.913 -7.590 6.401 1.00 86.62 138 ALA A N 1
ATOM 1022 C CA . ALA A 1 138 ? 14.291 -8.897 5.863 1.00 86.62 138 ALA A CA 1
ATOM 1023 C C . ALA A 1 138 ? 13.355 -9.356 4.730 1.00 86.62 138 ALA A C 1
ATOM 1025 O O . ALA A 1 138 ? 13.825 -9.918 3.745 1.00 86.62 138 ALA A O 1
ATOM 1026 N N . THR A 1 139 ? 12.053 -9.066 4.826 1.00 91.56 139 THR A N 1
ATOM 1027 C CA . THR A 1 139 ? 11.085 -9.345 3.756 1.00 91.56 139 THR A CA 1
ATOM 1028 C C . THR A 1 139 ? 11.391 -8.511 2.517 1.00 91.56 139 THR A C 1
ATOM 1030 O O . THR A 1 139 ? 11.379 -9.054 1.419 1.00 91.56 139 THR A O 1
ATOM 1033 N N . ILE A 1 140 ? 11.724 -7.226 2.679 1.00 96.31 140 ILE A N 1
ATOM 1034 C CA . ILE A 1 140 ? 12.084 -6.344 1.555 1.00 96.31 140 ILE A CA 1
ATOM 1035 C C . ILE A 1 140 ? 13.357 -6.836 0.859 1.00 96.31 140 ILE A C 1
ATOM 1037 O O . ILE A 1 140 ? 13.384 -6.915 -0.366 1.00 96.31 140 ILE A O 1
ATOM 1041 N N . ARG A 1 141 ? 14.388 -7.232 1.620 1.00 95.50 141 ARG A N 1
ATOM 1042 C CA . ARG A 1 141 ? 15.618 -7.825 1.060 1.00 95.50 141 ARG A CA 1
ATOM 1043 C C . ARG A 1 141 ? 15.335 -9.116 0.305 1.00 95.50 141 ARG A C 1
ATOM 1045 O O . ARG A 1 141 ? 15.785 -9.268 -0.820 1.00 95.50 141 ARG A O 1
ATOM 1052 N N . ARG A 1 142 ? 14.510 -9.997 0.872 1.00 93.88 142 ARG A N 1
ATOM 1053 C CA . ARG A 1 142 ? 14.108 -11.239 0.206 1.00 93.88 142 ARG A CA 1
ATOM 1054 C C . ARG A 1 142 ? 13.333 -10.975 -1.086 1.00 93.88 142 ARG A C 1
ATOM 1056 O O . ARG A 1 142 ? 13.616 -11.591 -2.100 1.00 93.88 142 ARG A O 1
ATOM 1063 N N . LEU A 1 143 ? 12.385 -10.035 -1.081 1.00 95.69 143 LEU A N 1
ATOM 1064 C CA . LEU A 1 143 ? 11.676 -9.625 -2.301 1.00 95.69 143 LEU A CA 1
ATOM 1065 C C . LEU A 1 143 ? 12.643 -9.054 -3.347 1.00 95.69 143 LEU A C 1
ATOM 1067 O O . LEU A 1 143 ? 12.499 -9.313 -4.537 1.00 95.69 143 LEU A O 1
ATOM 1071 N N . TRP A 1 144 ? 13.647 -8.298 -2.910 1.00 96.56 144 TRP A N 1
ATOM 1072 C CA . TRP A 1 144 ? 14.677 -7.763 -3.790 1.00 96.56 144 TRP A CA 1
ATOM 1073 C C . TRP A 1 144 ? 15.589 -8.838 -4.387 1.00 96.56 144 TRP A C 1
ATOM 1075 O O . TRP A 1 144 ? 15.972 -8.725 -5.548 1.00 96.56 144 TRP A O 1
ATOM 1085 N N . GLU A 1 145 ? 15.944 -9.867 -3.628 1.00 95.75 145 GLU A N 1
ATOM 1086 C CA . GLU A 1 145 ? 16.845 -10.933 -4.074 1.00 95.75 145 GLU A CA 1
ATOM 1087 C C . GLU A 1 145 ? 16.107 -11.975 -4.924 1.00 95.75 145 GLU A C 1
ATOM 1089 O O . GLU A 1 145 ? 16.549 -12.287 -6.030 1.00 95.75 145 GLU A O 1
ATOM 1094 N N . ASP A 1 146 ? 14.946 -12.436 -4.457 1.00 95.81 146 ASP A N 1
ATOM 1095 C CA . ASP A 1 146 ? 14.286 -13.629 -4.991 1.00 95.81 146 ASP A CA 1
ATOM 1096 C C . ASP A 1 146 ? 13.203 -13.325 -6.032 1.00 95.81 146 ASP A C 1
ATOM 1098 O O . ASP A 1 146 ? 13.009 -14.117 -6.952 1.00 95.81 146 ASP A O 1
ATOM 1102 N N . ALA A 1 147 ? 12.483 -12.201 -5.915 1.00 96.50 147 ALA A N 1
ATOM 1103 C CA . ALA A 1 147 ? 11.348 -11.937 -6.801 1.00 96.50 147 ALA A CA 1
ATOM 1104 C C . ALA A 1 147 ? 11.811 -11.461 -8.182 1.00 96.50 147 ALA A C 1
ATOM 1106 O O . ALA A 1 147 ? 12.693 -10.609 -8.311 1.00 96.50 147 ALA A O 1
ATOM 1107 N N . THR A 1 148 ? 11.182 -11.956 -9.236 1.00 96.38 148 THR A N 1
ATOM 1108 C CA . THR A 1 148 ? 11.373 -11.463 -10.604 1.00 96.38 148 THR A CA 1
ATOM 1109 C C . THR A 1 148 ? 10.592 -10.164 -10.844 1.00 96.38 148 THR A C 1
ATOM 1111 O O . THR A 1 148 ? 9.652 -9.833 -10.119 1.00 96.38 148 THR A O 1
ATOM 1114 N N . LEU A 1 149 ? 10.939 -9.418 -11.902 1.00 96.69 149 LEU A N 1
ATOM 1115 C CA . LEU A 1 149 ? 10.163 -8.237 -12.320 1.00 96.69 149 LEU A CA 1
ATOM 1116 C C . LEU A 1 149 ? 8.698 -8.587 -12.618 1.00 96.69 149 LEU A C 1
ATOM 1118 O O . LEU A 1 149 ? 7.798 -7.825 -12.277 1.00 96.69 149 LEU A O 1
ATOM 1122 N N . GLN A 1 150 ? 8.472 -9.748 -13.237 1.00 97.44 150 GLN A N 1
ATOM 1123 C CA . GLN A 1 150 ? 7.142 -10.236 -13.601 1.00 97.44 150 GLN A CA 1
ATOM 1124 C C . GLN A 1 150 ? 6.302 -10.527 -12.359 1.00 97.44 150 GLN A C 1
ATOM 1126 O O . GLN A 1 150 ? 5.137 -10.147 -12.307 1.00 97.44 150 GLN A O 1
ATOM 1131 N N . GLU A 1 151 ? 6.898 -11.154 -11.342 1.00 97.56 151 GLU A N 1
ATOM 1132 C CA . GLU A 1 151 ? 6.220 -11.431 -10.076 1.00 97.56 151 GLU A CA 1
ATOM 1133 C C . GLU A 1 151 ? 5.891 -10.145 -9.319 1.00 97.56 151 GLU A C 1
ATOM 1135 O O . GLU A 1 151 ? 4.761 -10.005 -8.852 1.00 97.56 151 GLU A O 1
ATOM 1140 N N . LEU A 1 152 ? 6.828 -9.191 -9.234 1.00 97.75 152 LEU A N 1
ATOM 1141 C CA . LEU A 1 152 ? 6.585 -7.902 -8.577 1.00 97.75 152 LEU A CA 1
ATOM 1142 C C . LEU A 1 152 ? 5.457 -7.116 -9.260 1.00 97.75 152 LEU A C 1
ATOM 1144 O O . LEU A 1 152 ? 4.555 -6.637 -8.579 1.00 97.75 152 LEU A O 1
ATOM 1148 N N . ASP A 1 153 ? 5.453 -7.030 -10.591 1.00 98.44 153 ASP A N 1
ATOM 1149 C CA . ASP A 1 153 ? 4.376 -6.365 -11.339 1.00 98.44 153 ASP A CA 1
ATOM 1150 C C . ASP A 1 153 ? 3.039 -7.130 -11.261 1.00 98.44 153 ASP A C 1
ATOM 1152 O O . ASP A 1 153 ? 1.974 -6.524 -11.123 1.00 98.44 153 ASP A O 1
ATOM 1156 N N . ALA A 1 154 ? 3.060 -8.465 -11.277 1.00 97.81 154 ALA A N 1
ATOM 1157 C CA . ALA A 1 154 ? 1.850 -9.256 -11.066 1.00 97.81 154 ALA A CA 1
ATOM 1158 C C . ALA A 1 154 ? 1.271 -9.037 -9.656 1.00 97.81 154 ALA A C 1
ATOM 1160 O O . ALA A 1 154 ? 0.052 -8.952 -9.492 1.00 97.81 154 ALA A O 1
ATOM 1161 N N . HIS A 1 155 ? 2.126 -8.913 -8.636 1.00 97.12 155 HIS A N 1
ATOM 1162 C CA . HIS A 1 155 ? 1.707 -8.558 -7.279 1.00 97.12 155 HIS A CA 1
ATOM 1163 C C . HIS A 1 155 ? 1.188 -7.123 -7.183 1.00 97.12 155 HIS A C 1
ATOM 1165 O O . HIS A 1 155 ? 0.151 -6.916 -6.555 1.00 97.12 155 HIS A O 1
ATOM 1171 N N . PHE A 1 156 ? 1.844 -6.161 -7.838 1.00 98.06 156 PHE A N 1
ATOM 1172 C CA . PHE A 1 156 ? 1.356 -4.786 -7.947 1.00 98.06 156 PHE A CA 1
ATOM 1173 C C . PHE A 1 156 ? -0.070 -4.749 -8.513 1.00 98.06 156 PHE A C 1
ATOM 1175 O O . PHE A 1 156 ? -0.951 -4.153 -7.898 1.00 98.06 156 PHE A O 1
ATOM 1182 N N . GLY A 1 157 ? -0.327 -5.458 -9.620 1.00 97.88 157 GLY A N 1
ATOM 1183 C CA . GLY A 1 157 ? -1.661 -5.519 -10.227 1.00 97.88 157 GLY A CA 1
ATOM 1184 C C . GLY A 1 157 ? -2.719 -6.138 -9.313 1.00 97.88 157 GLY A C 1
ATOM 1185 O O . GLY A 1 157 ? -3.791 -5.564 -9.140 1.00 97.88 157 GLY A O 1
ATOM 1186 N N . ARG A 1 158 ? -2.401 -7.254 -8.639 1.00 97.75 158 ARG A N 1
ATOM 1187 C CA . ARG A 1 158 ? -3.314 -7.862 -7.651 1.00 97.75 158 ARG A CA 1
ATOM 1188 C C . ARG A 1 158 ? -3.626 -6.921 -6.489 1.00 97.75 158 ARG A C 1
ATOM 1190 O O . ARG A 1 158 ? -4.775 -6.848 -6.061 1.00 97.75 158 ARG A O 1
ATOM 1197 N N . GLN A 1 159 ? -2.624 -6.206 -5.976 1.00 96.62 159 GLN A N 1
ATOM 1198 C CA . GLN A 1 159 ? -2.832 -5.260 -4.881 1.00 96.62 159 GLN A CA 1
ATOM 1199 C C . GLN A 1 159 ? -3.666 -4.055 -5.334 1.00 96.62 159 GLN A C 1
ATOM 1201 O O . GLN A 1 159 ? -4.564 -3.631 -4.610 1.00 96.62 159 GLN A O 1
ATOM 1206 N N . ALA A 1 160 ? -3.432 -3.539 -6.543 1.00 97.25 160 ALA A N 1
ATOM 1207 C CA . ALA A 1 160 ? -4.248 -2.476 -7.123 1.00 97.25 160 ALA A CA 1
ATOM 1208 C C . ALA A 1 160 ? -5.715 -2.918 -7.274 1.00 97.25 160 ALA A C 1
ATOM 1210 O O . ALA A 1 160 ? -6.618 -2.200 -6.842 1.00 97.25 160 ALA A O 1
ATOM 1211 N N . ALA A 1 161 ? -5.958 -4.123 -7.799 1.00 97.12 161 ALA A N 1
ATOM 1212 C CA . ALA A 1 161 ? -7.297 -4.701 -7.922 1.00 97.12 161 ALA A CA 1
ATOM 1213 C C . ALA A 1 161 ? -8.004 -4.863 -6.566 1.00 97.12 161 ALA A C 1
ATOM 1215 O O . ALA A 1 161 ? -9.177 -4.502 -6.425 1.00 97.12 161 ALA A O 1
ATOM 1216 N N . ALA A 1 162 ? -7.286 -5.340 -5.544 1.00 94.88 162 ALA A N 1
ATOM 1217 C CA . ALA A 1 162 ? -7.808 -5.442 -4.183 1.00 94.88 162 ALA A CA 1
ATOM 1218 C C . ALA A 1 162 ? -8.190 -4.064 -3.611 1.00 94.88 162 ALA A C 1
ATOM 1220 O O . ALA A 1 162 ? -9.268 -3.914 -3.029 1.00 94.88 162 ALA A O 1
ATOM 1221 N N . ASN A 1 163 ? -7.354 -3.045 -3.833 1.00 94.75 163 ASN A N 1
ATOM 1222 C CA . ASN A 1 163 ? -7.614 -1.677 -3.384 1.00 94.75 163 ASN A CA 1
ATOM 1223 C C . ASN A 1 163 ? -8.863 -1.083 -4.060 1.00 94.75 163 ASN A C 1
ATOM 1225 O O . ASN A 1 163 ? -9.716 -0.522 -3.371 1.00 94.75 163 ASN A O 1
ATOM 1229 N N . PHE A 1 164 ? -9.024 -1.253 -5.378 1.00 96.38 164 PHE A N 1
ATOM 1230 C CA . PHE A 1 164 ? -10.235 -0.812 -6.083 1.00 96.38 164 PHE A CA 1
ATOM 1231 C C . PHE A 1 164 ? -11.485 -1.560 -5.621 1.00 96.38 164 PHE A C 1
ATOM 1233 O O . PHE A 1 164 ? -12.522 -0.939 -5.401 1.00 96.38 164 PHE A O 1
ATOM 1240 N N . SER A 1 165 ? -11.389 -2.874 -5.423 1.00 93.56 165 SER A N 1
ATOM 1241 C CA . SER A 1 165 ? -12.511 -3.684 -4.937 1.00 93.56 165 SER A CA 1
ATOM 1242 C C . SER A 1 165 ? -12.976 -3.221 -3.555 1.00 93.56 165 SER A C 1
ATOM 1244 O O . SER A 1 165 ? -14.172 -3.036 -3.334 1.00 93.56 165 SER A O 1
ATOM 1246 N N . SER A 1 166 ? -12.031 -2.968 -2.645 1.00 90.94 166 SER A N 1
ATOM 1247 C CA . SER A 1 166 ? -12.306 -2.425 -1.310 1.00 90.94 166 SER A CA 1
ATOM 1248 C C . SER A 1 166 ? -12.970 -1.045 -1.382 1.00 90.94 166 SER A C 1
ATOM 1250 O O . SER A 1 166 ? -13.989 -0.804 -0.731 1.00 90.94 166 SER A O 1
ATOM 1252 N N . LEU A 1 167 ? -12.458 -0.157 -2.242 1.00 91.69 167 LEU A N 1
ATOM 1253 C CA . LEU A 1 167 ? -13.033 1.170 -2.463 1.00 91.69 167 LEU A CA 1
ATOM 1254 C C . LEU A 1 167 ? -14.480 1.090 -2.974 1.00 91.69 167 LEU A C 1
ATOM 1256 O O . LEU A 1 167 ? -15.360 1.767 -2.439 1.00 91.69 167 LEU A O 1
ATOM 1260 N N . LEU A 1 168 ? -14.743 0.249 -3.978 1.00 91.62 168 LEU A N 1
ATOM 1261 C CA . LEU A 1 168 ? -16.082 0.065 -4.541 1.00 91.62 168 LEU A CA 1
ATOM 1262 C C . LEU A 1 168 ? -17.064 -0.494 -3.506 1.00 91.62 168 LEU A C 1
ATOM 1264 O O . LEU A 1 168 ? -18.188 -0.002 -3.415 1.00 91.62 168 LEU A O 1
ATOM 1268 N N . GLN A 1 169 ? -16.643 -1.466 -2.693 1.00 89.81 169 GLN A N 1
ATOM 1269 C CA . GLN A 1 169 ? -17.462 -1.997 -1.597 1.00 89.81 169 GLN A CA 1
ATOM 1270 C C . GLN A 1 169 ? -17.787 -0.917 -0.559 1.00 89.81 169 GLN A C 1
ATOM 1272 O O . GLN A 1 169 ? -18.937 -0.796 -0.139 1.00 89.81 169 GLN A O 1
ATOM 1277 N N . GLY A 1 170 ? -16.805 -0.088 -0.192 1.00 87.44 170 GLY A N 1
ATOM 1278 C CA . GLY A 1 170 ? -17.013 1.040 0.718 1.00 87.44 170 GLY A CA 1
ATOM 1279 C C . GLY A 1 170 ? -18.027 2.051 0.178 1.00 87.44 170 GLY A C 1
ATOM 1280 O O . GLY A 1 170 ? -18.935 2.464 0.899 1.00 87.44 170 GLY A O 1
ATOM 1281 N N . ILE A 1 171 ? -17.930 2.397 -1.110 1.00 89.69 171 ILE A N 1
ATOM 1282 C CA . ILE A 1 171 ? -18.893 3.281 -1.782 1.00 89.69 171 ILE A CA 1
ATOM 1283 C C . ILE A 1 171 ? -20.290 2.649 -1.788 1.00 89.69 171 ILE A C 1
ATOM 1285 O O . ILE A 1 171 ? -21.264 3.310 -1.428 1.00 89.69 171 ILE A O 1
ATOM 1289 N N . GLN A 1 172 ? -20.408 1.372 -2.160 1.00 89.25 172 GLN A N 1
ATOM 1290 C CA . GLN A 1 172 ? -21.688 0.656 -2.180 1.00 89.25 172 GLN A CA 1
ATOM 1291 C C . GLN A 1 172 ? -22.349 0.622 -0.799 1.00 89.25 172 GLN A C 1
ATOM 1293 O O . GLN A 1 172 ? -23.543 0.904 -0.690 1.00 89.25 172 GLN A O 1
ATOM 1298 N N . GLN A 1 173 ? -21.580 0.338 0.254 1.00 85.56 173 GLN A N 1
ATOM 1299 C CA . GLN A 1 173 ? -22.093 0.336 1.620 1.00 85.56 173 GLN A CA 1
ATOM 1300 C C . GLN A 1 173 ? -22.572 1.731 2.039 1.00 85.56 173 GLN A C 1
ATOM 1302 O O . GLN A 1 173 ? -23.692 1.865 2.525 1.00 85.56 173 GLN A O 1
ATOM 1307 N N . ALA A 1 174 ? -21.794 2.781 1.752 1.00 85.56 174 ALA A N 1
ATOM 1308 C CA . ALA A 1 174 ? -22.192 4.160 2.037 1.00 85.56 174 ALA A CA 1
ATOM 1309 C C . ALA A 1 174 ? -23.509 4.549 1.332 1.00 85.56 174 ALA A C 1
ATOM 1311 O O . ALA A 1 174 ? -24.349 5.238 1.913 1.00 85.56 174 ALA A O 1
ATOM 1312 N N . TRP A 1 175 ? -23.734 4.071 0.102 1.00 87.88 175 TRP A N 1
ATOM 1313 C CA . TRP A 1 175 ? -25.003 4.264 -0.608 1.00 87.88 175 TRP A CA 1
ATOM 1314 C C . TRP A 1 175 ? -26.177 3.521 0.038 1.00 87.88 175 TRP A C 1
ATOM 1316 O O . TRP A 1 175 ? -27.284 4.066 0.088 1.00 87.88 175 TRP A O 1
ATOM 1326 N N . ILE A 1 176 ? -25.966 2.289 0.510 1.00 90.31 176 ILE A N 1
ATOM 1327 C CA . ILE A 1 176 ? -26.990 1.509 1.221 1.00 90.31 176 ILE A CA 1
ATOM 1328 C C . ILE A 1 176 ? -27.366 2.209 2.528 1.00 90.31 176 ILE A C 1
ATOM 1330 O O . ILE A 1 176 ? -28.557 2.375 2.806 1.00 90.31 176 ILE A O 1
ATOM 1334 N N . ASP A 1 177 ? -26.374 2.673 3.284 1.00 86.62 177 ASP A N 1
ATOM 1335 C CA . ASP A 1 177 ? -26.575 3.367 4.555 1.00 86.62 177 ASP A CA 1
ATOM 1336 C C . ASP A 1 177 ? -27.348 4.678 4.347 1.00 86.62 177 ASP A C 1
ATOM 1338 O O . ASP A 1 177 ? -28.328 4.939 5.046 1.00 86.62 177 ASP A O 1
ATOM 1342 N N . LEU A 1 178 ? -26.991 5.458 3.317 1.00 88.12 178 LEU A N 1
ATOM 1343 C CA . LEU A 1 178 ? -27.682 6.702 2.966 1.00 88.12 178 LEU A CA 1
ATOM 1344 C C . LEU A 1 178 ? -29.155 6.475 2.583 1.00 88.12 178 LEU A C 1
ATOM 1346 O O . LEU A 1 178 ? -30.008 7.293 2.919 1.00 88.12 178 LEU A O 1
ATOM 1350 N N . ARG A 1 179 ? -29.473 5.369 1.894 1.00 88.62 179 ARG A N 1
ATOM 1351 C CA . ARG A 1 179 ? -30.859 5.015 1.520 1.00 88.62 179 ARG A CA 1
ATOM 1352 C C . ARG A 1 179 ? -31.662 4.413 2.670 1.00 88.62 179 ARG A C 1
ATOM 1354 O O . ARG A 1 179 ? -32.886 4.509 2.661 1.00 88.62 179 ARG A O 1
ATOM 1361 N N . SER A 1 180 ? -30.987 3.770 3.617 1.00 89.12 180 SER A N 1
ATOM 1362 C CA . SER A 1 180 ? -31.614 3.100 4.762 1.00 89.12 180 SER A CA 1
ATOM 1363 C C . SER A 1 180 ? -31.810 4.036 5.955 1.00 89.12 180 SER A C 1
ATOM 1365 O O . SER A 1 180 ? -32.541 3.695 6.886 1.00 89.12 180 SER A O 1
ATOM 1367 N N . ALA A 1 181 ? -31.182 5.215 5.939 1.00 85.38 181 ALA A N 1
ATOM 1368 C CA . ALA A 1 181 ? -31.364 6.232 6.961 1.00 85.38 181 ALA A CA 1
ATOM 1369 C C . ALA A 1 181 ? -32.854 6.636 7.053 1.00 85.38 181 ALA A C 1
ATOM 1371 O O . ALA A 1 181 ? -33.445 7.054 6.052 1.00 85.38 181 ALA A O 1
ATOM 1372 N N . PRO A 1 182 ? -33.498 6.508 8.229 1.00 85.12 182 PRO A N 1
ATOM 1373 C CA . PRO A 1 182 ? -34.916 6.806 8.371 1.00 85.12 182 PRO A CA 1
ATOM 1374 C C . PRO A 1 182 ? -35.184 8.282 8.054 1.00 85.12 182 PRO A C 1
ATOM 1376 O O . PRO A 1 182 ? -34.591 9.176 8.660 1.00 85.12 182 PRO A O 1
ATOM 1379 N N . ALA A 1 183 ? -36.145 8.538 7.159 1.00 70.88 183 ALA A N 1
ATOM 1380 C CA . ALA A 1 183 ? -36.568 9.881 6.735 1.00 70.88 183 ALA A CA 1
ATOM 1381 C C . ALA A 1 183 ? -36.973 10.812 7.902 1.00 70.88 183 ALA A C 1
ATOM 1383 O O . ALA A 1 183 ? -37.029 12.031 7.752 1.00 70.88 183 ALA A O 1
ATOM 1384 N N . ASN A 1 184 ? -37.210 10.248 9.087 1.00 62.50 184 ASN A N 1
ATOM 1385 C CA . ASN A 1 184 ? -37.641 10.961 10.284 1.00 62.50 184 ASN A CA 1
ATOM 1386 C C . ASN A 1 184 ? -36.523 11.760 10.985 1.00 62.50 184 ASN A C 1
ATOM 1388 O O . ASN A 1 184 ? -36.823 12.519 11.903 1.00 62.50 184 ASN A O 1
ATOM 1392 N N . ALA A 1 185 ? -35.259 11.655 10.555 1.00 55.81 185 ALA A N 1
ATOM 1393 C CA . ALA A 1 185 ? -34.182 12.522 11.050 1.00 55.81 185 ALA A CA 1
ATOM 1394 C C . ALA A 1 185 ? -34.234 13.959 10.479 1.00 55.81 185 ALA A C 1
ATOM 1396 O O . ALA A 1 185 ? -33.567 14.848 11.000 1.00 55.81 185 ALA A O 1
ATOM 1397 N N . ALA A 1 186 ? -35.056 14.218 9.454 1.00 56.22 186 ALA A N 1
ATOM 1398 C CA . ALA A 1 186 ? -35.265 15.556 8.885 1.00 56.22 186 ALA A CA 1
ATOM 1399 C C . ALA A 1 186 ? -36.380 16.367 9.590 1.00 56.22 186 ALA A C 1
ATOM 1401 O O . ALA A 1 186 ? -36.776 17.425 9.107 1.00 56.22 186 ALA A O 1
ATOM 1402 N N . GLY A 1 187 ? -36.917 15.868 10.712 1.00 53.22 187 GLY A N 1
ATOM 1403 C CA . GLY A 1 187 ? -38.130 16.383 11.358 1.00 53.22 187 GLY A CA 1
ATOM 1404 C C . GLY A 1 187 ? -37.953 17.334 12.547 1.00 53.22 187 GLY A C 1
ATOM 1405 O O . GLY A 1 187 ? -38.955 17.670 13.174 1.00 53.22 187 GLY A O 1
ATOM 1406 N N . THR A 1 188 ? -36.746 17.788 12.900 1.00 58.34 188 THR A N 1
ATOM 1407 C CA . THR A 1 188 ? -36.600 18.877 13.886 1.00 58.34 188 THR A CA 1
ATOM 1408 C C . THR A 1 188 ? -36.628 20.227 13.184 1.00 58.34 188 THR A C 1
ATOM 1410 O O . THR A 1 188 ? -35.605 20.730 12.728 1.00 58.34 188 THR A O 1
ATOM 1413 N N . SER A 1 189 ? -37.850 20.759 13.098 1.00 49.03 189 SER A N 1
ATOM 1414 C CA . SER A 1 189 ? -38.224 22.167 12.939 1.00 49.03 189 SER A CA 1
ATOM 1415 C C . SER A 1 189 ? -37.082 23.149 13.222 1.00 49.03 189 SER A C 1
ATOM 1417 O O . SER A 1 189 ? -36.710 23.373 14.373 1.00 49.03 189 SER A O 1
ATOM 1419 N N . THR A 1 190 ? -36.544 23.773 12.176 1.00 47.59 190 THR A N 1
ATOM 1420 C CA . THR A 1 190 ? -35.861 25.059 12.310 1.00 47.59 190 THR A CA 1
ATOM 1421 C C . THR A 1 190 ? -36.910 26.115 12.635 1.00 47.59 190 THR A C 1
ATOM 1423 O O . THR A 1 190 ? -37.518 26.688 11.730 1.00 47.59 190 THR A O 1
ATOM 1426 N N . ASP A 1 191 ? -37.108 26.378 13.925 1.00 45.31 191 ASP A N 1
ATOM 1427 C CA . ASP A 1 191 ? -37.612 27.672 14.370 1.00 45.31 191 ASP A CA 1
ATOM 1428 C C . ASP A 1 191 ? -36.597 28.725 13.913 1.00 45.31 191 ASP A C 1
ATOM 1430 O O . ASP A 1 191 ? -35.487 28.827 14.438 1.00 45.31 191 ASP A O 1
ATOM 1434 N N . LEU A 1 192 ? -36.952 29.459 12.860 1.00 44.91 192 LEU A N 1
ATOM 1435 C CA . LEU A 1 192 ? -36.206 30.621 12.396 1.00 44.91 192 LEU A CA 1
ATOM 1436 C C . LEU A 1 192 ? -36.243 31.684 13.506 1.00 44.91 192 LEU A C 1
ATOM 1438 O O . LEU A 1 192 ? -37.331 32.163 13.837 1.00 44.91 192 LEU A O 1
ATOM 1442 N N . PRO A 1 193 ? -35.100 32.094 14.082 1.00 45.62 193 PRO A N 1
ATOM 1443 C CA . PRO A 1 193 ? -35.091 33.230 14.984 1.00 45.62 193 PRO A CA 1
ATOM 1444 C C . PRO A 1 193 ? -35.451 34.499 14.203 1.00 45.62 193 PRO A C 1
ATOM 1446 O O . PRO A 1 193 ? -34.850 34.821 13.177 1.00 45.62 193 PRO A O 1
ATOM 1449 N N . SER A 1 194 ? -36.466 35.193 14.720 1.00 44.69 194 SER A N 1
ATOM 1450 C CA . SER A 1 194 ? -36.943 36.510 14.299 1.00 44.69 194 SER A CA 1
ATOM 1451 C C . SER A 1 194 ? -35.791 37.470 13.996 1.00 44.69 194 SER A C 1
ATOM 1453 O O . SER A 1 194 ? -34.905 37.693 14.822 1.00 44.69 194 SER A O 1
ATOM 1455 N N . SER A 1 195 ? -35.836 38.061 12.805 1.00 47.22 195 SER A N 1
ATOM 1456 C CA . SER A 1 195 ? -34.917 39.079 12.316 1.00 47.22 195 SER A CA 1
ATOM 1457 C C . SER A 1 195 ? -35.162 40.423 13.008 1.00 47.22 195 SER A C 1
ATOM 1459 O O . SER A 1 195 ? -35.778 41.309 12.429 1.00 47.22 195 SER A O 1
ATOM 1461 N N . ASP A 1 196 ? -34.667 40.592 14.228 1.00 47.41 196 ASP A N 1
ATOM 1462 C CA . ASP A 1 196 ? -34.597 41.897 14.890 1.00 47.41 196 ASP A CA 1
ATOM 1463 C C . ASP A 1 196 ? -33.269 42.005 15.637 1.00 47.41 196 ASP A C 1
ATOM 1465 O O . ASP A 1 196 ? -33.180 41.655 16.809 1.00 47.41 196 ASP A O 1
ATOM 1469 N N . ASN A 1 197 ? -32.213 42.413 14.921 1.00 44.47 197 ASN A N 1
ATOM 1470 C CA . ASN A 1 197 ? -31.102 43.245 15.411 1.00 44.47 197 ASN A CA 1
ATOM 1471 C C . ASN A 1 197 ? -29.924 43.226 14.424 1.00 44.47 197 ASN A C 1
ATOM 1473 O O . ASN A 1 197 ? -29.117 42.305 14.454 1.00 44.47 197 ASN A O 1
ATOM 1477 N N . ALA A 1 198 ? -29.800 44.271 13.595 1.00 35.66 198 ALA A N 1
ATOM 1478 C CA . ALA A 1 198 ? -28.516 44.883 13.209 1.00 35.66 198 ALA A CA 1
ATOM 1479 C C . ALA A 1 198 ? -28.737 46.069 12.247 1.00 35.66 198 ALA A C 1
ATOM 1481 O O . ALA A 1 198 ? -28.575 45.968 11.033 1.00 35.66 198 ALA A O 1
ATOM 1482 N N . ARG A 1 199 ? -29.073 47.239 12.805 1.00 41.34 199 ARG A N 1
ATOM 1483 C CA . ARG A 1 199 ? -28.754 48.544 12.203 1.00 41.34 199 ARG A CA 1
ATOM 1484 C C . ARG A 1 199 ? -27.549 49.122 12.946 1.00 41.34 199 ARG A C 1
ATOM 1486 O O . ARG A 1 199 ? -27.710 49.577 14.073 1.00 41.34 199 ARG A O 1
ATOM 1493 N N . ARG A 1 200 ? -26.384 49.084 12.299 1.00 36.38 200 ARG A N 1
ATOM 1494 C CA . ARG A 1 200 ? -25.142 49.882 12.469 1.00 36.38 200 ARG A CA 1
ATOM 1495 C C . ARG A 1 200 ? -24.063 49.026 11.792 1.00 36.38 200 ARG A C 1
ATOM 1497 O O . ARG A 1 200 ? -23.772 47.953 12.287 1.00 36.38 200 ARG A O 1
ATOM 1504 N N . GLY A 1 201 ? -23.560 49.311 10.600 1.00 34.56 201 GLY A N 1
ATOM 1505 C CA . GLY A 1 201 ? -23.219 50.605 10.032 1.00 34.56 201 GLY A CA 1
ATOM 1506 C C . GLY A 1 201 ? -21.707 50.748 10.124 1.00 34.56 201 GLY A C 1
ATOM 1507 O O . GLY A 1 201 ? -21.246 51.352 11.075 1.00 34.56 201 GLY A O 1
ATOM 1508 N N . GLU A 1 202 ? -20.976 50.168 9.171 1.00 32.75 202 GLU A N 1
ATOM 1509 C CA . GLU A 1 202 ? -19.650 50.629 8.750 1.00 32.75 202 GLU A CA 1
ATOM 1510 C C . GLU A 1 202 ? -19.301 49.987 7.402 1.00 32.75 202 GLU A C 1
ATOM 1512 O O . GLU A 1 202 ? -19.497 48.793 7.181 1.00 32.75 202 GLU A O 1
ATOM 1517 N N . ALA A 1 203 ? -18.891 50.842 6.471 1.00 33.84 203 ALA A N 1
ATOM 1518 C CA . ALA A 1 203 ? -18.618 50.546 5.078 1.00 33.84 203 ALA A CA 1
ATOM 1519 C C . ALA A 1 203 ? -17.107 50.484 4.863 1.00 33.84 203 ALA A C 1
ATOM 1521 O O . ALA A 1 203 ? -16.441 51.444 5.236 1.00 33.84 203 ALA A O 1
ATOM 1522 N N . VAL A 1 204 ? -16.601 49.433 4.207 1.00 34.56 204 VAL A N 1
ATOM 1523 C CA . VAL A 1 204 ? -15.373 49.473 3.391 1.00 34.56 204 VAL A CA 1
ATOM 1524 C C . VAL A 1 204 ? -15.497 48.450 2.247 1.00 34.56 204 VAL A C 1
ATOM 1526 O O . VAL A 1 204 ? -16.137 47.411 2.385 1.00 34.56 204 VAL A O 1
ATOM 1529 N N . ASP A 1 205 ? -14.921 48.840 1.115 1.00 29.64 205 ASP A N 1
ATOM 1530 C CA . ASP A 1 205 ? -15.053 48.408 -0.276 1.00 29.64 205 ASP A CA 1
ATOM 1531 C C . ASP A 1 205 ? -14.832 46.934 -0.680 1.00 29.64 205 ASP A C 1
ATOM 1533 O O . ASP A 1 205 ? -14.012 46.208 -0.128 1.00 29.64 205 ASP A O 1
ATOM 1537 N N . ALA A 1 206 ? -15.544 46.601 -1.771 1.00 31.22 206 ALA A N 1
ATOM 1538 C CA . ALA A 1 206 ? -15.195 45.793 -2.954 1.00 31.22 206 ALA A CA 1
ATOM 1539 C C . ALA A 1 206 ? -14.207 44.613 -2.793 1.00 31.22 206 ALA A C 1
ATOM 1541 O O . ALA A 1 206 ? -13.020 44.786 -2.551 1.00 31.22 206 ALA A O 1
ATOM 1542 N N . THR A 1 207 ? -14.585 43.380 -3.151 1.00 31.53 207 THR A N 1
ATOM 1543 C CA . THR A 1 207 ? -14.599 42.969 -4.569 1.00 31.53 207 THR A CA 1
ATOM 1544 C C . THR A 1 207 ? -15.482 41.737 -4.813 1.00 31.53 207 THR A C 1
ATOM 1546 O O . THR A 1 207 ? -15.474 40.765 -4.065 1.00 31.53 207 THR A O 1
ATOM 1549 N N . GLN A 1 208 ? -16.255 41.807 -5.899 1.00 32.09 208 GLN A N 1
ATOM 1550 C CA . GLN A 1 208 ? -17.143 40.773 -6.429 1.00 32.09 208 GLN A CA 1
ATOM 1551 C C . GLN A 1 208 ? -16.375 39.662 -7.155 1.00 32.09 208 GLN A C 1
ATOM 1553 O O . GLN A 1 208 ? -15.372 39.924 -7.814 1.00 32.09 208 GLN A O 1
ATOM 1558 N N . GLY A 1 209 ? -16.931 38.447 -7.147 1.00 28.42 209 GLY A N 1
ATOM 1559 C CA . GLY A 1 209 ? -16.440 37.345 -7.973 1.00 28.42 209 GLY A CA 1
ATOM 1560 C C . GLY A 1 209 ? -17.337 36.108 -7.992 1.00 28.42 209 GLY A C 1
ATOM 1561 O O . GLY A 1 209 ? -16.862 35.007 -7.761 1.00 28.42 209 GLY A O 1
ATOM 1562 N N . SER A 1 210 ? -18.634 36.283 -8.260 1.00 27.52 210 SER A N 1
ATOM 1563 C CA . SER A 1 210 ? -19.577 35.201 -8.587 1.00 27.52 210 SER A CA 1
ATOM 1564 C C . SER A 1 210 ? -19.141 34.486 -9.873 1.00 27.52 210 SER A C 1
ATOM 1566 O O . SER A 1 210 ? -19.048 35.137 -10.915 1.00 27.52 210 SER A O 1
ATOM 1568 N N . TRP A 1 211 ? -18.957 33.163 -9.841 1.00 26.78 211 TRP A N 1
ATOM 1569 C CA . TRP A 1 211 ? -18.781 32.357 -11.054 1.00 26.78 211 TRP A CA 1
ATOM 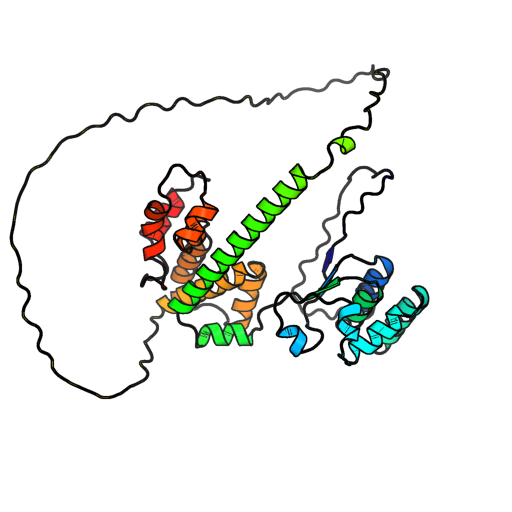1570 C C . TRP A 1 211 ? -20.023 31.511 -11.314 1.00 26.78 211 TRP A C 1
ATOM 1572 O O . TRP A 1 211 ? -20.312 30.528 -10.638 1.00 26.78 211 TRP A O 1
ATOM 1582 N N . SER A 1 212 ? -20.769 31.977 -12.313 1.00 30.23 212 SER A N 1
ATOM 1583 C CA . SER A 1 212 ? -21.903 31.304 -12.926 1.00 30.23 212 SER A CA 1
ATOM 1584 C C . SER A 1 212 ? -21.415 30.332 -13.994 1.00 30.23 212 SER A C 1
ATOM 1586 O O . SER A 1 212 ? -20.520 30.632 -14.786 1.00 30.23 212 SER A O 1
ATOM 1588 N N . SER A 1 213 ? -22.055 29.170 -14.020 1.00 33.91 213 SER A N 1
ATOM 1589 C CA . SER A 1 213 ? -21.915 28.118 -15.013 1.00 33.91 213 SER A CA 1
ATOM 1590 C C . SER A 1 213 ? -22.049 28.666 -16.437 1.00 33.91 213 SER A C 1
ATOM 1592 O O . SER A 1 213 ? -23.090 29.208 -16.810 1.00 33.91 213 SER A O 1
ATOM 1594 N N . ARG A 1 214 ? -21.019 28.474 -17.268 1.00 31.55 214 ARG A N 1
ATOM 1595 C CA . ARG A 1 214 ? -21.126 28.622 -18.724 1.00 31.55 214 ARG A CA 1
ATOM 1596 C C . ARG A 1 214 ? -20.694 27.342 -19.418 1.00 31.55 214 ARG A C 1
ATOM 1598 O O . ARG A 1 214 ? -19.529 26.964 -19.399 1.00 31.55 214 ARG A O 1
ATOM 1605 N N . GLN A 1 215 ? -21.676 26.721 -20.066 1.00 37.50 215 GLN A N 1
ATOM 1606 C CA . GLN A 1 215 ? -21.503 25.744 -21.131 1.00 37.50 215 GLN A CA 1
ATOM 1607 C C . GLN A 1 215 ? -20.618 26.340 -22.234 1.00 37.50 215 GLN A C 1
ATOM 1609 O O . GLN A 1 215 ? -20.971 27.354 -22.842 1.00 37.50 215 GLN A O 1
ATOM 1614 N N . ALA A 1 216 ? -19.487 25.697 -22.512 1.00 31.77 216 ALA A N 1
ATOM 1615 C CA . ALA A 1 216 ? -18.683 25.986 -23.687 1.00 31.77 216 ALA A CA 1
ATOM 1616 C C . ALA A 1 216 ? -19.130 25.084 -24.847 1.00 31.77 216 ALA A C 1
ATOM 1618 O O . ALA A 1 216 ? -19.032 23.860 -24.794 1.00 31.77 216 ALA A O 1
ATOM 1619 N N . LYS A 1 217 ? -19.641 25.734 -25.897 1.00 31.12 217 LYS A N 1
ATOM 1620 C CA . LYS A 1 217 ? -19.848 25.191 -27.242 1.00 31.12 217 LYS A CA 1
ATOM 1621 C C . LYS A 1 217 ? -18.533 24.627 -27.790 1.00 31.12 217 LYS A C 1
ATOM 1623 O O . LYS A 1 217 ? -17.543 25.351 -27.855 1.00 31.12 217 LYS A O 1
ATOM 1628 N N . GLN A 1 218 ? -18.559 23.385 -28.266 1.00 32.66 218 GLN A N 1
ATOM 1629 C CA . GLN A 1 218 ? -17.504 22.840 -29.119 1.00 32.66 218 GLN A CA 1
ATOM 1630 C C . GLN A 1 218 ? -17.543 23.493 -30.513 1.00 32.66 218 GLN A C 1
ATOM 1632 O O . GLN A 1 218 ? -18.626 23.582 -31.101 1.00 32.66 218 GLN A O 1
ATOM 1637 N N . PRO A 1 219 ? -16.401 23.908 -31.090 1.00 35.03 219 PRO A N 1
ATOM 1638 C CA . PRO A 1 219 ? -16.284 24.124 -32.521 1.00 35.03 219 PRO A CA 1
ATOM 1639 C C . PRO A 1 219 ? -15.881 22.825 -33.233 1.00 35.03 219 PRO A C 1
ATOM 1641 O O . PRO A 1 219 ? -15.043 22.058 -32.764 1.00 35.03 219 PRO A O 1
ATOM 1644 N N . GLY A 1 220 ? -16.537 22.590 -34.370 1.00 31.75 220 GLY A N 1
ATOM 1645 C CA . GLY A 1 220 ? -16.488 21.357 -35.141 1.00 31.75 220 GLY A CA 1
ATOM 1646 C C . GLY A 1 220 ? -15.120 21.013 -35.724 1.00 31.75 220 GLY A C 1
ATOM 1647 O O . GLY A 1 220 ? -14.410 21.858 -36.266 1.00 31.75 220 GLY A O 1
ATOM 1648 N N . TYR A 1 221 ? -14.811 19.721 -35.670 1.00 29.77 221 TYR A N 1
ATOM 1649 C CA . TYR A 1 221 ? -13.700 19.110 -36.381 1.00 29.77 221 TYR A CA 1
ATOM 1650 C C . TYR A 1 221 ? -14.171 18.740 -37.795 1.00 29.77 221 TYR A C 1
ATOM 1652 O O . TYR A 1 221 ? -14.975 17.824 -37.978 1.00 29.77 221 TYR A O 1
ATOM 1660 N N . GLN A 1 222 ? -13.714 19.485 -38.803 1.00 31.81 222 GLN A N 1
ATOM 1661 C CA . GLN A 1 222 ? -13.921 19.126 -40.204 1.00 31.81 222 GLN A CA 1
ATOM 1662 C C . GLN A 1 222 ? -12.871 18.101 -40.637 1.00 31.81 222 GLN A C 1
ATOM 1664 O O . GLN A 1 222 ? -11.675 18.372 -40.693 1.00 31.81 222 GLN A O 1
ATOM 1669 N N . SER A 1 223 ? -13.377 16.914 -40.956 1.00 33.91 223 SER A N 1
ATOM 1670 C CA . SER A 1 223 ? -12.718 15.852 -41.708 1.00 33.91 223 SER A CA 1
ATOM 1671 C C . SER A 1 223 ? -12.160 16.386 -43.031 1.00 33.91 223 SER A C 1
ATOM 1673 O O . SER A 1 223 ? -12.910 16.907 -43.859 1.00 33.91 223 SER A O 1
ATOM 1675 N N . SER A 1 224 ? -10.855 16.214 -43.254 1.00 35.69 224 SER A N 1
ATOM 1676 C CA . SER A 1 224 ? -10.281 16.257 -44.598 1.00 35.69 224 SER A CA 1
ATOM 1677 C C . SER A 1 224 ? -9.619 14.918 -44.896 1.00 35.69 224 SER A C 1
ATOM 1679 O O . SER A 1 224 ? -8.627 14.513 -44.296 1.00 35.69 224 SER A O 1
ATOM 1681 N N . SER A 1 225 ? -10.259 14.198 -45.805 1.00 37.09 225 SER A N 1
ATOM 1682 C CA . SER A 1 225 ? -9.778 12.991 -46.445 1.00 37.09 225 SER A CA 1
ATOM 1683 C C . SER A 1 225 ? -8.985 13.387 -47.685 1.00 37.09 225 SER A C 1
ATOM 1685 O O . SER A 1 225 ? -9.487 14.156 -48.503 1.00 37.09 225 SER A O 1
ATOM 1687 N N . LYS A 1 226 ? -7.791 12.816 -47.884 1.00 36.28 226 LYS A N 1
ATOM 1688 C CA . LYS A 1 226 ? -7.299 12.496 -49.233 1.00 36.28 226 LYS A CA 1
ATOM 1689 C C . LYS A 1 226 ? -6.464 11.209 -49.244 1.00 36.28 226 LYS A C 1
ATOM 1691 O O . LYS A 1 226 ? -5.778 10.928 -48.265 1.00 36.28 226 LYS A O 1
ATOM 1696 N N . PRO A 1 227 ? -6.532 10.429 -50.340 1.00 48.62 227 PRO A N 1
ATOM 1697 C CA . PRO A 1 227 ? -5.983 9.082 -50.421 1.00 48.62 227 PRO A CA 1
ATOM 1698 C C . PRO A 1 227 ? -4.633 9.049 -51.151 1.00 48.62 227 PRO A C 1
ATOM 1700 O O . PRO A 1 227 ? -4.447 9.761 -52.139 1.00 48.62 227 PRO A O 1
ATOM 1703 N N . HIS A 1 228 ? -3.749 8.119 -50.780 1.00 38.16 228 HIS A N 1
ATOM 1704 C CA . HIS A 1 228 ? -2.705 7.647 -51.693 1.00 38.16 228 HIS A CA 1
ATOM 1705 C C . HIS A 1 228 ? -2.539 6.119 -51.684 1.00 38.16 228 HIS A C 1
ATOM 1707 O O . HIS A 1 228 ? -2.012 5.511 -50.763 1.00 38.16 228 HIS A O 1
ATOM 1713 N N . ARG A 1 229 ? -3.095 5.544 -52.757 1.00 34.66 229 ARG A N 1
ATOM 1714 C CA . ARG A 1 229 ? -2.611 4.474 -53.647 1.00 34.66 229 ARG A CA 1
ATOM 1715 C C . ARG A 1 229 ? -1.350 3.660 -53.268 1.00 34.66 229 ARG A C 1
ATOM 1717 O O . ARG A 1 229 ? -0.243 4.175 -53.297 1.00 34.66 229 ARG A O 1
ATOM 1724 N N . THR A 1 230 ? -1.596 2.350 -53.137 1.00 36.91 230 THR A N 1
ATOM 1725 C CA . THR A 1 230 ? -1.051 1.181 -53.884 1.00 36.91 230 THR A CA 1
ATOM 1726 C C . THR A 1 230 ? 0.455 0.946 -54.068 1.00 36.91 230 THR A C 1
ATOM 1728 O O . THR A 1 230 ? 1.138 1.741 -54.705 1.00 36.91 230 THR A O 1
ATOM 1731 N N . GLY A 1 231 ? 0.844 -0.302 -53.763 1.00 33.22 231 GLY A N 1
ATOM 1732 C CA . GLY A 1 231 ? 2.022 -1.032 -54.268 1.00 33.22 231 GLY A CA 1
ATOM 1733 C C . GLY A 1 231 ? 2.917 -1.482 -53.106 1.00 33.22 231 GLY A C 1
ATOM 1734 O O . GLY A 1 231 ? 3.189 -0.677 -52.235 1.00 33.22 231 GLY A O 1
ATOM 1735 N N . HIS A 1 232 ? 3.401 -2.710 -52.949 1.00 36.69 232 HIS A N 1
ATOM 1736 C CA . HIS A 1 232 ? 3.444 -3.906 -53.776 1.00 36.69 232 HIS A CA 1
ATOM 1737 C C . HIS A 1 232 ? 3.549 -5.136 -52.856 1.00 36.69 232 HIS A C 1
ATOM 1739 O O . HIS A 1 232 ? 4.082 -5.080 -51.753 1.00 36.69 232 HIS A O 1
ATOM 1745 N N . SER A 1 233 ? 3.027 -6.243 -53.363 1.00 36.34 233 SER A N 1
ATOM 1746 C CA . SER A 1 233 ? 3.252 -7.628 -52.960 1.00 36.34 233 SER A CA 1
ATOM 1747 C C . SER A 1 233 ? 4.731 -8.039 -52.988 1.00 36.34 233 SER A C 1
ATOM 1749 O O . SER A 1 233 ? 5.377 -7.788 -54.000 1.00 36.34 233 SER A O 1
ATOM 1751 N N . GLU A 1 234 ? 5.204 -8.788 -51.986 1.00 35.59 234 GLU A N 1
ATOM 1752 C CA . GLU A 1 234 ? 5.802 -10.119 -52.204 1.00 35.59 234 GLU A CA 1
ATOM 1753 C C . GLU A 1 234 ? 5.987 -10.908 -50.885 1.00 35.59 234 GLU A C 1
ATOM 1755 O O . GLU A 1 234 ? 6.297 -10.313 -49.852 1.00 35.59 234 GLU A O 1
ATOM 1760 N N . PRO A 1 235 ? 5.778 -12.242 -50.894 1.00 40.38 235 PRO A N 1
ATOM 1761 C CA . PRO A 1 235 ? 5.849 -13.093 -49.713 1.00 40.38 235 PRO A CA 1
ATOM 1762 C C . PRO A 1 235 ? 7.239 -13.731 -49.583 1.00 40.38 235 PRO A C 1
ATOM 1764 O O . PRO A 1 235 ? 7.700 -14.416 -50.497 1.00 40.38 235 PRO A O 1
ATOM 1767 N N . SER A 1 236 ? 7.894 -13.568 -48.431 1.00 42.38 236 SER A N 1
ATOM 1768 C CA . SER A 1 236 ? 9.132 -14.300 -48.142 1.00 42.38 236 SER A CA 1
ATOM 1769 C C . SER A 1 236 ? 8.864 -15.535 -47.286 1.00 42.38 236 SER A C 1
ATOM 1771 O O . SER A 1 236 ? 8.049 -15.533 -46.366 1.00 42.38 236 SER A O 1
ATOM 1773 N N . ARG A 1 237 ? 9.529 -16.613 -47.691 1.00 41.62 237 ARG A N 1
ATOM 1774 C CA . ARG A 1 237 ? 9.263 -18.019 -47.395 1.00 41.62 237 ARG A CA 1
ATOM 1775 C C . ARG A 1 237 ? 9.641 -18.406 -45.966 1.00 41.62 237 ARG A C 1
ATOM 1777 O O . ARG A 1 237 ? 10.723 -18.082 -45.492 1.00 41.62 237 ARG A O 1
ATOM 1784 N N . VAL A 1 238 ? 8.777 -19.212 -45.355 1.00 48.81 238 VAL A N 1
ATOM 1785 C CA . VAL A 1 238 ? 9.056 -20.021 -44.163 1.00 48.81 238 VAL A CA 1
ATOM 1786 C C . VAL A 1 238 ? 9.835 -21.275 -44.592 1.00 48.81 238 VAL A C 1
ATOM 1788 O O . VAL A 1 238 ? 9.341 -21.998 -45.461 1.00 48.81 238 VAL A O 1
ATOM 1791 N N . PRO A 1 239 ? 11.022 -21.569 -44.032 1.00 54.47 239 PRO A N 1
ATOM 1792 C CA . PRO A 1 239 ? 11.615 -22.900 -44.114 1.00 54.47 239 PRO A CA 1
ATOM 1793 C C . PRO A 1 239 ? 11.060 -23.830 -43.011 1.00 54.47 239 PRO A C 1
ATOM 1795 O O . PRO A 1 239 ? 10.603 -23.348 -41.972 1.00 54.47 239 PRO A O 1
ATOM 1798 N N . PRO A 1 240 ? 11.055 -25.155 -43.243 1.00 55.19 240 PRO A N 1
ATOM 1799 C CA . PRO A 1 240 ? 10.366 -26.131 -42.404 1.00 55.19 240 PRO A CA 1
ATOM 1800 C C . PRO A 1 240 ? 11.091 -26.411 -41.082 1.00 55.19 240 PRO A C 1
ATOM 1802 O O . PRO A 1 240 ? 12.309 -26.299 -40.977 1.00 55.19 240 PRO A O 1
ATOM 1805 N N . ALA A 1 241 ? 10.294 -26.810 -40.092 1.00 38.22 241 ALA A N 1
ATOM 1806 C CA . ALA A 1 241 ? 10.727 -27.286 -38.788 1.00 38.22 241 ALA A CA 1
ATOM 1807 C C . ALA A 1 241 ? 11.413 -28.660 -38.883 1.00 38.22 241 ALA A C 1
ATOM 1809 O O . ALA A 1 241 ? 10.845 -29.590 -39.456 1.00 38.22 241 ALA A O 1
ATOM 1810 N N . ASP A 1 242 ? 12.579 -28.786 -38.250 1.00 46.44 242 ASP A N 1
ATOM 1811 C CA . ASP A 1 242 ? 13.192 -30.063 -37.874 1.00 46.44 242 ASP A CA 1
ATOM 1812 C C . ASP A 1 242 ? 12.880 -30.357 -36.391 1.00 46.44 242 ASP A C 1
ATOM 1814 O O . ASP A 1 242 ? 13.115 -29.489 -35.542 1.00 46.44 242 ASP A O 1
ATOM 1818 N N . PRO A 1 243 ? 12.381 -31.557 -36.031 1.00 53.22 243 PRO A N 1
ATOM 1819 C CA . PRO A 1 243 ? 12.239 -31.980 -34.646 1.00 53.22 243 PRO A CA 1
ATOM 1820 C C . PRO A 1 243 ? 13.503 -32.741 -34.218 1.00 53.22 243 PRO A C 1
ATOM 1822 O O . PRO A 1 243 ? 13.635 -33.943 -34.439 1.00 53.22 243 PRO A O 1
ATOM 1825 N N . GLY A 1 244 ? 14.447 -32.025 -33.607 1.00 37.62 244 GLY A N 1
ATOM 1826 C CA . GLY A 1 244 ? 15.683 -32.584 -33.061 1.00 37.62 244 GLY A CA 1
ATOM 1827 C C . GLY A 1 244 ? 15.701 -32.547 -31.535 1.00 37.62 244 GLY A C 1
ATOM 1828 O O . GLY A 1 244 ? 15.847 -31.488 -30.935 1.00 37.62 244 GLY A O 1
ATOM 1829 N N . ILE A 1 245 ? 15.550 -33.724 -30.936 1.00 47.53 245 ILE A N 1
ATOM 1830 C CA . ILE A 1 245 ? 15.726 -34.064 -29.518 1.00 47.53 245 ILE A CA 1
ATOM 1831 C C . ILE A 1 245 ? 17.031 -33.471 -28.963 1.00 47.53 245 ILE A C 1
ATOM 1833 O O . ILE A 1 245 ? 18.071 -33.650 -29.586 1.00 47.53 245 ILE A O 1
ATOM 1837 N N . ASN A 1 246 ? 16.981 -32.850 -27.775 1.00 40.94 246 ASN A N 1
ATOM 1838 C CA . ASN A 1 246 ? 18.062 -32.903 -26.782 1.00 40.94 246 ASN A CA 1
ATOM 1839 C C . ASN A 1 246 ? 17.535 -32.566 -25.377 1.00 40.94 246 ASN A C 1
ATOM 1841 O O . ASN A 1 246 ? 17.260 -31.416 -25.036 1.00 40.94 246 ASN A O 1
ATOM 1845 N N . GLU A 1 247 ? 17.433 -33.612 -24.558 1.00 43.28 247 GLU A N 1
ATOM 1846 C CA . GLU A 1 247 ? 17.592 -33.536 -23.111 1.00 43.28 247 GLU A CA 1
ATOM 1847 C C . GLU A 1 247 ? 19.005 -33.028 -22.790 1.00 43.28 247 GLU A C 1
ATOM 1849 O O . GLU A 1 247 ? 19.979 -33.553 -23.324 1.00 43.28 247 GLU A O 1
ATOM 1854 N N . ALA A 1 248 ? 19.113 -32.029 -21.913 1.00 39.28 248 ALA A N 1
ATOM 1855 C CA . ALA A 1 248 ? 20.013 -32.017 -20.755 1.00 39.28 248 ALA A CA 1
ATOM 1856 C C . ALA A 1 248 ? 20.251 -30.587 -20.254 1.00 39.28 248 ALA A C 1
ATOM 1858 O O . ALA A 1 248 ? 20.534 -29.664 -21.013 1.00 39.28 248 ALA A O 1
ATOM 1859 N N . THR A 1 249 ? 20.331 -30.493 -18.926 1.00 39.16 249 THR A N 1
ATOM 1860 C CA . THR A 1 249 ? 20.954 -29.414 -18.146 1.00 39.16 249 THR A CA 1
ATOM 1861 C C . THR A 1 249 ? 20.029 -28.255 -17.769 1.00 39.16 249 THR A C 1
ATOM 1863 O O . THR A 1 249 ? 20.081 -27.164 -18.330 1.00 39.16 249 THR A O 1
ATOM 1866 N N . SER A 1 250 ? 19.262 -28.459 -16.692 1.00 41.09 250 SER A N 1
ATOM 1867 C CA . SER A 1 250 ? 18.836 -27.382 -15.787 1.00 41.09 250 SER A CA 1
ATOM 1868 C C . SER A 1 250 ? 20.065 -26.737 -15.132 1.00 41.09 250 SER A C 1
ATOM 1870 O O . SER A 1 250 ? 20.354 -26.935 -13.955 1.00 41.09 250 SER A O 1
ATOM 1872 N N . GLY A 1 251 ? 20.820 -25.974 -15.918 1.00 33.88 251 GLY A N 1
ATOM 1873 C CA . GLY A 1 251 ? 21.697 -24.938 -15.408 1.00 33.88 251 GLY A CA 1
ATOM 1874 C C . GLY A 1 251 ? 20.821 -23.752 -15.034 1.00 33.88 251 GLY A C 1
ATOM 1875 O O . GLY A 1 251 ? 20.123 -23.208 -15.886 1.00 33.88 251 GLY A O 1
ATOM 1876 N N . ARG A 1 252 ? 20.831 -23.371 -13.754 1.00 40.16 252 ARG A N 1
ATOM 1877 C CA . ARG A 1 252 ? 20.308 -22.088 -13.277 1.00 40.16 252 ARG A CA 1
ATOM 1878 C C . ARG A 1 252 ? 20.972 -20.991 -14.115 1.00 40.16 252 ARG A C 1
ATOM 1880 O O . ARG A 1 252 ? 22.130 -20.647 -13.889 1.00 40.16 252 ARG A O 1
ATOM 1887 N N . LEU A 1 253 ? 20.256 -20.490 -15.117 1.00 36.44 253 LEU A N 1
ATOM 1888 C CA . LEU A 1 253 ? 20.598 -19.256 -15.801 1.00 36.44 253 LEU A CA 1
ATOM 1889 C C . LEU A 1 253 ? 20.464 -18.160 -14.747 1.00 36.44 253 LEU A C 1
ATOM 1891 O O . LEU A 1 253 ? 19.369 -17.677 -14.477 1.00 36.44 253 LEU A O 1
ATOM 1895 N N . ASN A 1 254 ? 21.585 -17.789 -14.132 1.00 40.16 254 ASN A N 1
ATOM 1896 C CA . ASN A 1 254 ? 21.739 -16.448 -13.596 1.00 40.16 254 ASN A CA 1
ATOM 1897 C C . ASN A 1 254 ? 21.628 -15.516 -14.804 1.00 40.16 254 ASN A C 1
ATOM 1899 O O . ASN A 1 254 ? 22.625 -15.209 -15.458 1.00 40.16 254 ASN A O 1
ATOM 1903 N N . SER A 1 255 ? 20.393 -15.154 -15.155 1.00 44.34 255 SER A N 1
ATOM 1904 C CA . SER A 1 255 ? 20.102 -14.078 -16.085 1.00 44.34 255 SER A CA 1
ATOM 1905 C C . SER A 1 255 ? 20.876 -12.876 -15.576 1.00 44.34 255 SER A C 1
ATOM 1907 O O . SER A 1 255 ? 20.619 -12.413 -14.464 1.00 44.34 255 SER A O 1
ATOM 1909 N N . SER A 1 256 ? 21.866 -12.430 -16.344 1.00 42.94 256 SER A N 1
ATOM 1910 C CA . SER A 1 256 ? 22.560 -11.179 -16.090 1.00 42.94 256 SER A CA 1
ATOM 1911 C C . SER A 1 256 ? 21.503 -10.082 -16.106 1.00 42.94 256 SER A C 1
ATOM 1913 O O . SER A 1 256 ? 21.136 -9.603 -17.178 1.00 42.94 256 SER A O 1
ATOM 1915 N N . SER A 1 257 ? 20.955 -9.749 -14.936 1.00 52.03 257 SER A N 1
ATOM 1916 C CA . SER A 1 257 ? 20.102 -8.585 -14.767 1.00 52.03 257 SER A CA 1
ATOM 1917 C C . SER A 1 257 ? 20.923 -7.426 -15.292 1.00 52.03 257 SER A C 1
ATOM 1919 O O . SER A 1 257 ? 21.996 -7.126 -14.753 1.00 52.03 257 SER A O 1
ATOM 1921 N N . THR A 1 258 ? 20.493 -6.852 -16.406 1.00 63.03 258 THR A N 1
ATOM 1922 C CA . THR A 1 258 ? 21.181 -5.688 -16.939 1.00 63.03 258 THR A CA 1
ATOM 1923 C C . THR A 1 258 ? 21.089 -4.599 -15.872 1.00 63.03 258 THR A C 1
ATOM 1925 O O . THR A 1 258 ? 20.124 -4.553 -15.111 1.00 63.03 258 THR A O 1
ATOM 1928 N N . VAL A 1 259 ? 22.094 -3.729 -15.758 1.00 64.06 259 VAL A N 1
ATOM 1929 C CA . VAL A 1 259 ? 22.103 -2.653 -14.742 1.00 64.06 259 VAL A CA 1
ATOM 1930 C C . VAL A 1 259 ? 20.804 -1.818 -14.791 1.00 64.06 259 VAL A C 1
ATOM 1932 O O . VAL A 1 259 ? 20.318 -1.358 -13.759 1.00 64.06 259 VAL A O 1
ATOM 1935 N N . SER A 1 260 ? 20.180 -1.732 -15.973 1.00 71.25 260 SER A N 1
ATOM 1936 C CA . SER A 1 260 ? 18.863 -1.131 -16.220 1.00 71.25 260 SER A CA 1
ATOM 1937 C C . SER A 1 260 ? 17.714 -1.771 -15.421 1.00 71.25 260 SER A C 1
ATOM 1939 O O . SER A 1 260 ? 16.822 -1.056 -14.957 1.00 71.25 260 SER A O 1
ATOM 1941 N N . ASP A 1 261 ? 17.736 -3.090 -15.212 1.00 87.75 261 ASP A N 1
ATOM 1942 C CA . ASP A 1 261 ? 16.659 -3.839 -14.549 1.00 87.75 261 ASP A CA 1
ATOM 1943 C C . ASP A 1 261 ? 16.581 -3.530 -13.050 1.00 87.75 261 ASP A C 1
ATOM 1945 O O . ASP A 1 261 ? 15.503 -3.593 -12.457 1.00 87.75 261 ASP A O 1
ATOM 1949 N N . GLY A 1 262 ? 17.703 -3.135 -12.437 1.00 94.38 262 GLY A N 1
ATOM 1950 C CA . GLY A 1 262 ? 17.755 -2.753 -11.026 1.00 94.38 262 GLY A CA 1
ATOM 1951 C C . GLY A 1 262 ? 16.867 -1.546 -10.713 1.00 94.38 262 GLY A C 1
ATOM 1952 O O . GLY A 1 262 ? 16.131 -1.562 -9.728 1.00 94.38 262 GLY A O 1
ATOM 1953 N N . GLY A 1 263 ? 16.868 -0.525 -11.576 1.00 96.69 263 GLY A N 1
ATOM 1954 C CA . GLY A 1 263 ? 16.033 0.665 -11.384 1.00 96.69 263 GLY A CA 1
ATOM 1955 C C . GLY A 1 263 ? 14.539 0.361 -11.510 1.00 96.69 263 GLY A C 1
ATOM 1956 O O . GLY A 1 263 ? 13.749 0.775 -10.660 1.00 96.69 263 GLY A O 1
ATOM 1957 N N . VAL A 1 264 ? 14.158 -0.448 -12.504 1.00 97.19 264 VAL A N 1
ATOM 1958 C CA . VAL A 1 264 ? 12.769 -0.903 -12.703 1.00 97.19 264 VAL A CA 1
ATOM 1959 C C . VAL A 1 264 ? 12.302 -1.754 -11.521 1.00 97.19 264 VAL A C 1
ATOM 1961 O O . VAL A 1 264 ? 11.237 -1.501 -10.959 1.00 97.19 264 VAL A O 1
ATOM 1964 N N . LYS A 1 265 ? 13.123 -2.721 -11.086 1.00 97.69 265 LYS A N 1
ATOM 1965 C CA . LYS A 1 265 ? 12.823 -3.579 -9.930 1.00 97.69 265 LYS A CA 1
ATOM 1966 C C . LYS A 1 265 ? 12.608 -2.753 -8.670 1.00 97.69 265 LYS A C 1
ATOM 1968 O O . LYS A 1 265 ? 11.683 -3.018 -7.905 1.00 97.69 265 LYS A O 1
ATOM 1973 N N . ARG A 1 266 ? 13.451 -1.736 -8.471 1.00 97.88 266 ARG A N 1
ATOM 1974 C CA . ARG A 1 266 ? 13.393 -0.857 -7.304 1.00 97.88 266 ARG A CA 1
ATOM 1975 C C . ARG A 1 266 ? 12.105 -0.051 -7.291 1.00 97.88 266 ARG A C 1
ATOM 1977 O O . ARG A 1 266 ? 11.422 -0.038 -6.273 1.00 97.88 266 ARG A O 1
ATOM 1984 N N . ALA A 1 267 ? 11.760 0.548 -8.426 1.00 98.19 267 ALA A N 1
ATOM 1985 C CA . ALA A 1 267 ? 10.545 1.335 -8.566 1.00 98.19 267 ALA A CA 1
ATOM 1986 C C . ALA A 1 267 ? 9.283 0.487 -8.352 1.00 98.19 267 ALA A C 1
ATOM 1988 O O . ALA A 1 267 ? 8.383 0.902 -7.626 1.00 98.19 267 ALA A O 1
ATOM 1989 N N . LEU A 1 268 ? 9.236 -0.717 -8.933 1.00 98.19 268 LEU A N 1
ATOM 1990 C CA . LEU A 1 268 ? 8.136 -1.665 -8.740 1.00 98.19 268 LEU A CA 1
ATOM 1991 C C . LEU A 1 268 ? 7.974 -2.079 -7.282 1.00 98.19 268 LEU A C 1
ATOM 1993 O O . LEU A 1 268 ? 6.856 -2.084 -6.776 1.00 98.19 268 LEU A O 1
ATOM 1997 N N . LEU A 1 269 ? 9.075 -2.414 -6.606 1.00 98.12 269 LEU A N 1
ATOM 1998 C CA . LEU A 1 269 ? 9.046 -2.811 -5.202 1.00 98.12 269 LEU A CA 1
ATOM 1999 C C . LEU A 1 269 ? 8.511 -1.677 -4.320 1.00 98.12 269 LEU A C 1
ATOM 2001 O O . LEU A 1 269 ? 7.608 -1.903 -3.521 1.00 98.12 269 LEU A O 1
ATOM 2005 N N . GLU A 1 270 ? 9.017 -0.455 -4.492 1.00 98.06 270 GLU A N 1
ATOM 2006 C CA . GLU A 1 270 ? 8.542 0.713 -3.741 1.00 98.06 270 GLU A CA 1
ATOM 2007 C C . GLU A 1 270 ? 7.066 1.014 -4.018 1.00 98.06 270 GLU A C 1
ATOM 2009 O O . GLU A 1 270 ? 6.304 1.222 -3.077 1.00 98.06 270 GLU A O 1
ATOM 2014 N N . ARG A 1 271 ? 6.635 0.976 -5.285 1.00 97.81 271 ARG A N 1
ATOM 2015 C CA . ARG A 1 271 ? 5.237 1.228 -5.660 1.00 97.81 271 ARG A CA 1
ATOM 2016 C C . ARG A 1 271 ? 4.293 0.147 -5.160 1.00 97.81 271 ARG A C 1
ATOM 2018 O O . ARG A 1 271 ? 3.229 0.473 -4.653 1.00 97.81 271 ARG A O 1
ATOM 2025 N N . MET A 1 272 ? 4.689 -1.119 -5.245 1.00 97.00 272 MET A N 1
ATOM 2026 C CA . MET A 1 272 ? 3.920 -2.235 -4.699 1.00 97.00 272 MET A CA 1
ATOM 2027 C C . MET A 1 272 ? 3.743 -2.093 -3.184 1.00 97.00 272 MET A C 1
ATOM 2029 O O . MET A 1 272 ? 2.633 -2.268 -2.690 1.00 97.00 272 MET A O 1
ATOM 2033 N N . LEU A 1 273 ? 4.800 -1.736 -2.447 1.00 95.75 273 LEU A N 1
ATOM 2034 C CA . LEU A 1 273 ? 4.689 -1.464 -1.012 1.00 95.75 273 LEU A CA 1
ATOM 2035 C C . LEU A 1 273 ? 3.812 -0.234 -0.742 1.00 95.75 273 LEU A C 1
ATOM 2037 O O . LEU A 1 273 ? 2.948 -0.291 0.127 1.00 95.75 273 LEU A O 1
ATOM 2041 N N . GLY A 1 274 ? 3.960 0.834 -1.528 1.00 95.62 274 GLY A N 1
ATOM 2042 C CA . GLY A 1 274 ? 3.153 2.055 -1.429 1.00 95.62 274 GLY A CA 1
ATOM 2043 C C . GLY A 1 274 ? 1.652 1.861 -1.686 1.00 95.62 274 GLY A C 1
ATOM 2044 O O . GLY A 1 274 ? 0.858 2.734 -1.352 1.00 95.62 274 GLY A O 1
ATOM 2045 N N . LEU A 1 275 ? 1.231 0.719 -2.245 1.00 94.88 275 LEU A N 1
ATOM 2046 C CA . LEU A 1 275 ? -0.188 0.355 -2.329 1.00 94.88 275 LEU A CA 1
ATOM 2047 C C . LEU A 1 275 ? -0.756 -0.198 -1.015 1.00 94.88 275 LEU A C 1
ATOM 2049 O O . LEU A 1 275 ? -1.978 -0.245 -0.868 1.00 94.88 275 LEU A O 1
ATOM 2053 N N . ALA A 1 276 ? 0.100 -0.649 -0.098 1.00 89.44 276 ALA A N 1
ATOM 2054 C CA . ALA A 1 276 ? -0.288 -1.247 1.178 1.00 89.44 276 ALA A CA 1
ATOM 2055 C C . ALA A 1 276 ? -0.006 -0.330 2.379 1.00 89.44 276 ALA A C 1
ATOM 2057 O O . ALA A 1 276 ? -0.716 -0.393 3.381 1.00 89.44 276 ALA A O 1
ATOM 2058 N N . ILE A 1 277 ? 1.020 0.518 2.286 1.00 88.81 277 ILE A N 1
ATOM 2059 C CA . ILE A 1 277 ? 1.458 1.434 3.348 1.00 88.81 277 ILE A CA 1
ATOM 2060 C C . ILE A 1 277 ? 1.698 2.844 2.783 1.00 88.81 277 ILE A C 1
ATOM 2062 O O . ILE A 1 277 ? 1.836 2.979 1.568 1.00 88.81 277 ILE A O 1
ATOM 2066 N N . PRO A 1 278 ? 1.783 3.894 3.627 1.00 89.12 278 PRO A N 1
ATOM 2067 C CA . PRO A 1 278 ? 2.109 5.244 3.165 1.00 89.12 278 PRO A CA 1
ATOM 2068 C C . PRO A 1 278 ? 3.387 5.286 2.315 1.00 89.12 278 PRO A C 1
ATOM 2070 O O . PRO A 1 278 ? 4.371 4.607 2.626 1.00 89.12 278 PRO A O 1
ATOM 2073 N N . GLU A 1 279 ? 3.378 6.095 1.253 1.00 90.94 279 GLU A N 1
ATOM 2074 C CA . GLU A 1 279 ? 4.453 6.152 0.253 1.00 90.94 279 GLU A CA 1
ATOM 2075 C C . GLU A 1 279 ? 5.803 6.520 0.882 1.00 90.94 279 GLU A C 1
ATOM 2077 O O . GLU A 1 279 ? 6.821 5.889 0.598 1.00 90.94 279 GLU A O 1
ATOM 2082 N N . GLU A 1 280 ? 5.814 7.475 1.809 1.00 90.06 280 GLU A N 1
ATOM 2083 C CA . GLU A 1 280 ? 7.023 7.921 2.503 1.00 90.06 280 GLU A CA 1
ATOM 2084 C C . GLU A 1 280 ? 7.648 6.789 3.323 1.00 90.06 280 GLU A C 1
ATOM 2086 O O . GLU A 1 280 ? 8.873 6.645 3.368 1.00 90.06 280 GLU A O 1
ATOM 2091 N N . LEU A 1 281 ? 6.806 5.951 3.939 1.00 87.81 281 LEU A N 1
ATOM 2092 C CA . LEU A 1 281 ? 7.254 4.793 4.702 1.00 87.81 281 LEU A CA 1
ATOM 2093 C C . LEU A 1 281 ? 7.799 3.703 3.774 1.00 87.81 281 LEU A C 1
ATOM 2095 O O . LEU A 1 281 ? 8.857 3.144 4.059 1.00 87.81 281 LEU A O 1
ATOM 2099 N N . ALA A 1 282 ? 7.131 3.426 2.650 1.00 94.50 282 ALA A N 1
ATOM 2100 C CA . ALA A 1 282 ? 7.624 2.476 1.653 1.00 94.50 282 ALA A CA 1
ATOM 2101 C C . ALA A 1 282 ? 9.015 2.873 1.130 1.00 94.50 282 ALA A C 1
ATOM 2103 O O . ALA A 1 282 ? 9.930 2.044 1.115 1.00 94.50 282 ALA A O 1
ATOM 2104 N N . LEU A 1 283 ? 9.202 4.150 0.779 1.00 95.88 283 LEU A N 1
ATOM 2105 C CA . LEU A 1 283 ? 10.488 4.695 0.340 1.00 95.88 283 LEU A CA 1
ATOM 2106 C C . LEU A 1 283 ? 11.559 4.579 1.432 1.00 95.88 283 LEU A C 1
ATOM 2108 O O . LEU A 1 283 ? 12.665 4.101 1.161 1.00 95.88 283 LEU A O 1
ATOM 2112 N N . ALA A 1 284 ? 11.233 4.957 2.672 1.00 93.56 284 ALA A N 1
ATOM 2113 C CA . ALA A 1 284 ? 12.157 4.882 3.801 1.00 93.56 284 ALA A CA 1
ATOM 2114 C C . ALA A 1 284 ? 12.599 3.439 4.094 1.00 93.56 284 ALA A C 1
ATOM 2116 O O . ALA A 1 284 ? 13.796 3.177 4.235 1.00 93.56 284 ALA A O 1
ATOM 2117 N N . LEU A 1 285 ? 11.661 2.489 4.124 1.00 94.25 285 LEU A N 1
ATOM 2118 C CA . LEU A 1 285 ? 11.954 1.075 4.364 1.00 94.25 285 LEU A CA 1
ATOM 2119 C C . LEU A 1 285 ? 12.810 0.478 3.251 1.00 94.25 285 LEU A C 1
ATOM 2121 O O . LEU A 1 285 ? 13.780 -0.229 3.525 1.00 94.25 285 LEU A O 1
ATOM 2125 N N . CYS A 1 286 ? 12.495 0.785 1.995 1.00 97.12 286 CYS A N 1
ATOM 2126 C CA . CYS A 1 286 ? 13.294 0.349 0.862 1.00 97.12 286 CYS A CA 1
ATOM 2127 C C . CYS A 1 286 ? 14.709 0.948 0.922 1.00 97.12 286 CYS A C 1
ATOM 2129 O O . CYS A 1 286 ? 15.692 0.227 0.721 1.00 97.12 286 CYS A O 1
ATOM 2131 N N . GLN A 1 287 ? 14.853 2.243 1.224 1.00 97.25 287 GLN A N 1
ATOM 2132 C CA . GLN A 1 287 ? 16.155 2.903 1.380 1.00 97.25 287 GLN A CA 1
ATOM 2133 C C . GLN A 1 287 ? 16.970 2.276 2.519 1.00 97.25 287 GLN A C 1
ATOM 2135 O O . GLN A 1 287 ? 18.160 2.016 2.357 1.00 97.25 287 GLN A O 1
ATOM 2140 N N . GLN A 1 288 ? 16.333 1.974 3.650 1.00 95.88 288 GLN A N 1
ATOM 2141 C CA . GLN A 1 288 ? 16.975 1.318 4.787 1.00 95.88 288 GLN A CA 1
ATOM 2142 C C . GLN A 1 288 ? 17.362 -0.139 4.485 1.00 95.88 288 GLN A C 1
ATOM 2144 O O . GLN A 1 288 ? 18.409 -0.615 4.928 1.00 95.88 288 GLN A O 1
ATOM 2149 N N . ALA A 1 289 ? 16.520 -0.871 3.755 1.00 96.62 289 ALA A N 1
ATOM 2150 C CA . ALA A 1 289 ? 16.730 -2.286 3.475 1.00 96.62 289 ALA A CA 1
ATOM 2151 C C . ALA A 1 289 ? 17.817 -2.527 2.420 1.00 96.62 289 ALA A C 1
ATOM 2153 O O . ALA A 1 289 ? 18.614 -3.451 2.602 1.00 96.62 289 ALA A O 1
ATOM 2154 N N . LEU A 1 290 ? 17.831 -1.724 1.347 1.00 97.19 290 LEU A N 1
ATOM 2155 C CA . LEU A 1 290 ? 18.636 -1.973 0.142 1.00 97.19 290 LEU A CA 1
ATOM 2156 C C . LEU A 1 290 ? 19.718 -0.907 -0.115 1.00 97.19 290 LEU A C 1
ATOM 2158 O O . LEU A 1 290 ? 20.553 -1.097 -0.993 1.00 97.19 290 LEU A O 1
ATOM 2162 N N . GLY A 1 291 ? 19.721 0.199 0.633 1.00 97.25 291 GLY A N 1
ATOM 2163 C CA . GLY A 1 291 ? 20.662 1.301 0.439 1.00 97.25 291 GLY A CA 1
ATOM 2164 C C . GLY A 1 291 ? 20.307 2.218 -0.736 1.00 97.25 291 GLY A C 1
ATOM 2165 O O . GLY A 1 291 ? 19.193 2.197 -1.260 1.00 97.25 291 GLY A O 1
ATOM 2166 N N . SER A 1 292 ? 21.265 3.068 -1.114 1.00 96.00 292 SER A N 1
ATOM 2167 C CA . SER A 1 292 ? 21.140 3.997 -2.240 1.00 96.00 292 SER A CA 1
ATOM 2168 C C . SER A 1 292 ? 21.189 3.272 -3.581 1.00 96.00 292 SER A C 1
ATOM 2170 O O . SER A 1 292 ? 21.998 2.364 -3.776 1.00 96.00 292 SER A O 1
ATOM 2172 N N . LEU A 1 293 ? 20.385 3.741 -4.530 1.00 95.06 293 LEU A N 1
ATOM 2173 C CA . LEU A 1 293 ? 20.390 3.233 -5.894 1.00 95.06 293 LEU A CA 1
ATOM 2174 C C . LEU A 1 293 ? 21.687 3.613 -6.634 1.00 95.06 293 LEU A C 1
ATOM 2176 O O . LEU A 1 293 ? 22.231 4.699 -6.436 1.00 95.06 293 LEU A O 1
ATOM 2180 N N . HIS A 1 294 ? 22.175 2.721 -7.499 1.00 94.50 294 HIS A N 1
ATOM 2181 C CA . HIS A 1 294 ? 23.325 2.996 -8.364 1.00 94.50 294 HIS A CA 1
ATOM 2182 C C . HIS A 1 294 ? 23.000 4.108 -9.375 1.00 94.50 294 HIS A C 1
ATOM 2184 O O . HIS A 1 294 ? 21.881 4.149 -9.885 1.00 94.50 294 HIS A O 1
ATOM 2190 N N . ALA A 1 295 ? 23.975 4.963 -9.708 1.00 94.25 295 ALA A N 1
ATOM 2191 C CA . ALA A 1 295 ? 23.779 6.122 -10.589 1.00 94.25 295 ALA A CA 1
ATOM 2192 C C . ALA A 1 295 ? 23.130 5.748 -11.937 1.00 94.25 295 ALA A C 1
ATOM 2194 O O . ALA A 1 295 ? 22.142 6.357 -12.336 1.00 94.25 295 ALA A O 1
ATOM 2195 N N . ASP A 1 296 ? 23.610 4.677 -12.573 1.00 94.19 296 ASP A N 1
ATOM 2196 C CA . ASP A 1 296 ? 23.104 4.190 -13.868 1.00 94.19 296 ASP A CA 1
ATOM 2197 C C . ASP A 1 296 ? 21.643 3.699 -13.839 1.00 94.19 296 ASP A C 1
ATOM 2199 O O . ASP A 1 296 ? 21.015 3.549 -14.884 1.00 94.19 296 ASP A O 1
ATOM 2203 N N . ALA A 1 297 ? 21.095 3.427 -12.652 1.00 95.38 297 ALA A N 1
ATOM 2204 C CA . ALA A 1 297 ? 19.725 2.950 -12.472 1.00 95.38 297 ALA A CA 1
ATOM 2205 C C . ALA A 1 297 ? 18.748 4.070 -12.069 1.00 95.38 297 ALA A C 1
ATOM 2207 O O . ALA A 1 297 ? 17.543 3.829 -12.010 1.00 95.38 297 ALA A O 1
ATOM 2208 N N . VAL A 1 298 ? 19.236 5.285 -11.790 1.00 95.56 298 VAL A N 1
ATOM 2209 C CA . VAL A 1 298 ? 18.407 6.401 -11.300 1.00 95.56 298 VAL A CA 1
ATOM 2210 C C . VAL A 1 298 ? 17.366 6.829 -12.330 1.00 95.56 298 VAL A C 1
ATOM 2212 O O . VAL A 1 298 ? 16.204 7.019 -11.978 1.00 95.56 298 VAL A O 1
ATOM 2215 N N . ASP A 1 299 ? 17.745 6.938 -13.603 1.00 95.12 299 ASP A N 1
ATOM 2216 C CA . ASP A 1 299 ? 16.817 7.390 -14.643 1.00 95.12 299 ASP A CA 1
ATOM 2217 C C . ASP A 1 299 ? 15.729 6.350 -14.934 1.00 95.12 299 ASP A C 1
ATOM 2219 O O . ASP A 1 299 ? 14.551 6.701 -15.055 1.00 95.12 299 ASP A O 1
ATOM 2223 N N . THR A 1 300 ? 16.093 5.063 -14.992 1.00 95.50 300 THR A N 1
ATOM 2224 C CA . THR A 1 300 ? 15.125 3.977 -15.212 1.00 95.50 300 THR A CA 1
ATOM 2225 C C . THR A 1 300 ? 14.190 3.821 -14.018 1.00 95.50 300 THR A C 1
ATOM 2227 O O . THR A 1 300 ? 12.981 3.665 -14.206 1.00 95.50 300 THR A O 1
ATOM 2230 N N . HIS A 1 301 ? 14.722 3.950 -12.797 1.00 96.94 301 HIS A N 1
ATOM 2231 C CA . HIS A 1 301 ? 13.926 4.027 -11.574 1.00 96.94 301 HIS A CA 1
ATOM 2232 C C . HIS A 1 301 ? 12.940 5.181 -11.631 1.00 96.94 301 HIS A C 1
ATOM 2234 O O . HIS A 1 301 ? 11.746 4.930 -11.537 1.00 96.94 301 HIS A O 1
ATOM 2240 N N . ARG A 1 302 ? 13.398 6.414 -11.864 1.00 96.38 302 ARG A N 1
ATOM 2241 C CA . ARG A 1 302 ? 12.534 7.599 -11.890 1.00 96.38 302 ARG A CA 1
ATOM 2242 C C . ARG A 1 302 ? 11.388 7.448 -12.889 1.00 96.38 302 ARG A C 1
ATOM 2244 O O . ARG A 1 302 ? 10.247 7.746 -12.551 1.00 96.38 302 ARG A O 1
ATOM 2251 N N . CYS A 1 303 ? 11.674 6.962 -14.096 1.00 95.94 303 CYS A N 1
ATOM 2252 C CA . CYS A 1 303 ? 10.660 6.789 -15.137 1.00 95.94 303 CYS A CA 1
ATOM 2253 C C . CYS A 1 303 ? 9.643 5.705 -14.790 1.00 95.94 303 CYS A C 1
ATOM 2255 O O . CYS A 1 303 ? 8.439 5.915 -14.934 1.00 95.94 303 CYS A O 1
ATOM 2257 N N . CYS A 1 304 ? 10.118 4.553 -14.314 1.00 97.25 304 CYS A N 1
ATOM 2258 C CA . CYS A 1 304 ? 9.241 3.474 -13.882 1.00 97.25 304 CYS A CA 1
ATOM 2259 C C . CYS A 1 304 ? 8.417 3.896 -12.657 1.00 97.25 304 CYS A C 1
ATOM 2261 O O . CYS A 1 304 ? 7.218 3.639 -12.599 1.00 97.25 304 CYS A O 1
ATOM 2263 N N . TYR A 1 305 ? 9.033 4.590 -11.702 1.00 97.50 305 TYR A N 1
ATOM 2264 C CA . TYR A 1 305 ? 8.389 5.065 -10.483 1.00 97.50 305 TYR A CA 1
ATOM 2265 C C . TYR A 1 305 ? 7.289 6.076 -10.795 1.00 97.50 305 TYR A C 1
ATOM 2267 O O . TYR A 1 305 ? 6.197 5.992 -10.238 1.00 97.50 305 TYR A O 1
ATOM 2275 N N . GLU A 1 306 ? 7.544 7.011 -11.708 1.00 96.31 306 GLU A N 1
ATOM 2276 C CA . GLU A 1 306 ? 6.540 7.959 -12.187 1.00 96.31 306 GLU A CA 1
ATOM 2277 C C . GLU A 1 306 ? 5.379 7.235 -12.874 1.00 96.31 306 GLU A C 1
ATOM 2279 O O . GLU A 1 306 ? 4.230 7.421 -12.479 1.00 96.31 306 GLU A O 1
ATOM 2284 N N . LEU A 1 307 ? 5.671 6.348 -13.832 1.00 96.62 307 LEU A N 1
ATOM 2285 C CA . LEU A 1 307 ? 4.653 5.615 -14.584 1.00 96.62 307 LEU A CA 1
ATOM 2286 C C . LEU A 1 307 ? 3.736 4.786 -13.669 1.00 96.62 307 LEU A C 1
ATOM 2288 O O . LEU A 1 307 ? 2.512 4.890 -13.774 1.00 96.62 307 LEU A O 1
ATOM 2292 N N . TYR A 1 308 ? 4.312 4.012 -12.744 1.00 97.38 308 TYR A N 1
ATOM 2293 C CA . TYR A 1 308 ? 3.565 3.196 -11.775 1.00 97.38 308 TYR A CA 1
ATOM 2294 C C . TYR A 1 308 ? 2.872 4.010 -10.678 1.00 97.38 308 TYR A C 1
ATOM 2296 O O . TYR A 1 308 ? 2.037 3.468 -9.960 1.00 97.38 308 TYR A O 1
ATOM 2304 N N . GLY A 1 309 ? 3.169 5.307 -10.566 1.00 95.12 309 GLY A N 1
ATOM 2305 C CA . GLY A 1 309 ? 2.421 6.236 -9.720 1.00 95.12 309 GLY A CA 1
ATOM 2306 C C . GLY A 1 309 ? 1.147 6.779 -10.366 1.00 95.12 309 GLY A C 1
ATOM 2307 O O . GLY A 1 309 ? 0.372 7.460 -9.703 1.00 95.12 309 GLY A O 1
ATOM 2308 N N . THR A 1 310 ? 0.916 6.519 -11.656 1.00 95.12 310 THR A N 1
ATOM 2309 C CA . THR A 1 310 ? -0.244 7.073 -12.365 1.00 95.12 310 THR A CA 1
ATOM 2310 C C . THR A 1 310 ? -1.500 6.224 -12.176 1.00 95.12 310 THR A C 1
ATOM 2312 O O . THR A 1 310 ? -1.460 4.992 -12.241 1.00 95.12 310 THR A O 1
ATOM 2315 N N . SER A 1 311 ? -2.663 6.879 -12.085 1.00 95.00 311 SER A N 1
ATOM 2316 C CA . SER A 1 311 ? -3.968 6.197 -12.097 1.00 95.00 311 SER A CA 1
ATOM 2317 C C . SER A 1 311 ? -4.162 5.340 -13.351 1.00 95.00 311 SER A C 1
ATOM 2319 O O . SER A 1 311 ? -4.793 4.289 -13.295 1.00 95.00 311 SER A O 1
ATOM 2321 N N . ARG A 1 312 ? -3.581 5.748 -14.488 1.00 95.38 312 ARG A N 1
ATOM 2322 C CA . ARG A 1 312 ? -3.647 4.982 -15.739 1.00 95.38 312 ARG A CA 1
ATOM 2323 C C . ARG A 1 312 ? -2.886 3.659 -15.646 1.00 95.38 312 ARG A C 1
ATOM 2325 O O . ARG A 1 312 ? -3.405 2.666 -16.138 1.00 95.38 312 ARG A O 1
ATOM 2332 N N . MET A 1 313 ? -1.717 3.613 -15.000 1.00 97.25 313 MET A N 1
ATOM 2333 C CA . MET A 1 313 ? -1.017 2.344 -14.763 1.00 97.25 313 MET A CA 1
ATOM 2334 C C . MET A 1 313 ? -1.780 1.453 -13.776 1.00 97.25 313 MET A C 1
ATOM 2336 O O . MET A 1 313 ? -1.904 0.256 -14.019 1.00 97.25 313 MET A O 1
ATOM 2340 N N . LEU A 1 314 ? -2.372 2.026 -12.722 1.00 97.38 314 LEU A N 1
ATOM 2341 C CA . LEU A 1 314 ? -3.230 1.269 -11.800 1.00 97.38 314 LEU A CA 1
ATOM 2342 C C . LEU A 1 314 ? -4.415 0.627 -12.532 1.00 97.38 314 LEU A C 1
ATOM 2344 O O . LEU A 1 314 ? -4.634 -0.573 -12.396 1.00 97.38 314 LEU A O 1
ATOM 2348 N N . LEU A 1 315 ? -5.125 1.377 -13.378 1.00 97.38 315 LEU A N 1
ATOM 2349 C CA . LEU A 1 315 ? -6.215 0.837 -14.199 1.00 97.38 315 LEU A CA 1
ATOM 2350 C C . LEU A 1 315 ? -5.718 -0.164 -15.253 1.00 97.38 315 LEU A C 1
ATOM 2352 O O . LEU A 1 315 ? -6.370 -1.172 -15.509 1.00 97.38 315 LEU A O 1
ATOM 2356 N N . ALA A 1 316 ? -4.556 0.085 -15.862 1.00 97.56 316 ALA A N 1
ATOM 2357 C CA . ALA A 1 316 ? -3.940 -0.838 -16.815 1.00 97.56 316 ALA A CA 1
ATOM 2358 C C . ALA A 1 316 ? -3.515 -2.154 -16.143 1.00 97.56 316 ALA A C 1
ATOM 2360 O O . ALA A 1 316 ? -3.362 -3.171 -16.820 1.00 97.56 316 ALA A O 1
ATOM 2361 N N . SER A 1 317 ? -3.332 -2.145 -14.822 1.00 97.69 317 SER A N 1
ATOM 2362 C CA . SER A 1 317 ? -2.944 -3.331 -14.073 1.00 97.69 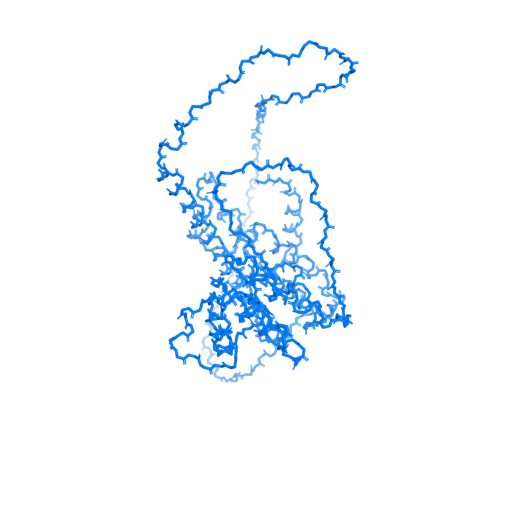317 SER A CA 1
ATOM 2363 C C . SER A 1 317 ? -4.090 -4.318 -13.811 1.00 97.69 317 SER A C 1
ATOM 2365 O O . SER A 1 317 ? -3.809 -5.476 -13.499 1.00 97.69 317 SER A O 1
ATOM 2367 N N . LEU A 1 318 ? -5.339 -3.869 -13.992 1.00 97.88 318 LEU A N 1
ATOM 2368 C CA . LEU A 1 318 ? -6.565 -4.631 -13.754 1.00 97.88 318 LEU A CA 1
ATOM 2369 C C . LEU A 1 318 ? -6.898 -5.595 -14.894 1.00 97.88 318 LEU A C 1
ATOM 2371 O O . LEU A 1 318 ? -6.671 -5.299 -16.073 1.00 97.88 318 LEU A O 1
ATOM 2375 N N . GLU A 1 319 ? -7.535 -6.708 -14.536 1.00 96.62 319 GLU A N 1
ATOM 2376 C CA . GLU A 1 319 ? -8.169 -7.604 -15.498 1.00 96.62 319 GLU A CA 1
ATOM 2377 C C . GLU A 1 319 ? -9.419 -6.962 -16.115 1.00 96.62 319 GLU A C 1
ATOM 2379 O O . GLU A 1 319 ? -10.020 -6.037 -15.561 1.00 96.62 319 GLU A O 1
ATOM 2384 N N . LEU A 1 320 ? -9.856 -7.466 -17.275 1.00 96.31 320 LEU A N 1
ATOM 2385 C CA . LEU A 1 320 ? -10.973 -6.869 -18.021 1.00 96.31 320 LEU A CA 1
ATOM 2386 C C . LEU A 1 320 ? -12.251 -6.755 -17.175 1.00 96.31 320 LEU A C 1
ATOM 2388 O O . LEU A 1 320 ? -12.931 -5.732 -17.222 1.00 96.31 320 LEU A O 1
ATOM 2392 N N . GLN A 1 321 ? -12.566 -7.787 -16.390 1.00 96.00 321 GLN A N 1
ATOM 2393 C CA . GLN A 1 321 ? -13.762 -7.805 -15.542 1.00 96.00 321 GLN A CA 1
ATOM 2394 C C . GLN A 1 321 ? -13.695 -6.759 -14.424 1.00 96.00 321 GLN A C 1
ATOM 2396 O O . GLN A 1 321 ? -14.687 -6.086 -14.157 1.00 96.00 321 GLN A O 1
ATOM 2401 N N . GLU A 1 322 ? -12.530 -6.600 -13.798 1.00 96.19 322 GLU A N 1
ATOM 2402 C CA . GLU A 1 322 ? -12.295 -5.625 -12.729 1.00 96.19 322 GLU A CA 1
ATOM 2403 C C . GLU A 1 322 ? -12.361 -4.200 -13.286 1.00 96.19 322 GLU A C 1
ATOM 2405 O O . GLU A 1 322 ? -13.035 -3.336 -12.729 1.00 96.19 322 GLU A O 1
ATOM 2410 N N . LEU A 1 323 ? -11.742 -3.968 -14.447 1.00 96.31 323 LEU A N 1
ATOM 2411 C CA . LEU A 1 323 ? -11.766 -2.675 -15.122 1.00 96.31 323 LEU A CA 1
ATOM 2412 C C . LEU A 1 323 ? -13.188 -2.256 -15.515 1.00 96.31 323 LEU A C 1
ATOM 2414 O O . LEU A 1 323 ? -13.542 -1.089 -15.367 1.00 96.31 323 LEU A O 1
ATOM 2418 N N . MET A 1 324 ? -14.016 -3.196 -15.983 1.00 95.25 324 MET A N 1
ATOM 2419 C CA . MET A 1 324 ? -15.424 -2.924 -16.296 1.00 95.25 324 MET A CA 1
ATOM 2420 C C . MET A 1 324 ? -16.232 -2.508 -15.063 1.00 95.25 324 MET A C 1
ATOM 2422 O O . MET A 1 324 ? -17.138 -1.694 -15.195 1.00 95.25 324 MET A O 1
ATOM 2426 N N . GLN A 1 325 ? -15.909 -3.036 -13.879 1.00 94.62 325 GLN A N 1
ATOM 2427 C CA . GLN A 1 325 ? -16.564 -2.630 -12.632 1.00 94.62 325 GLN A CA 1
ATOM 2428 C C . GLN A 1 325 ? -16.103 -1.242 -12.178 1.00 94.62 325 GLN A C 1
ATOM 2430 O O . GLN A 1 325 ? -16.921 -0.420 -11.777 1.00 94.62 325 GLN A O 1
ATOM 2435 N N . VAL A 1 326 ? -14.797 -0.971 -12.250 1.00 94.94 326 VAL A N 1
ATOM 2436 C CA . VAL A 1 326 ? -14.211 0.308 -11.814 1.00 94.94 326 VAL A CA 1
ATOM 2437 C C . VAL A 1 326 ? -14.612 1.461 -12.735 1.00 94.94 326 VAL A C 1
ATOM 2439 O O . VAL A 1 326 ? -14.864 2.569 -12.267 1.00 94.94 326 VAL A O 1
ATOM 2442 N N . CYS A 1 327 ? -14.688 1.208 -14.039 1.00 94.50 327 CYS A N 1
ATOM 2443 C CA . CYS A 1 327 ? -15.027 2.205 -15.051 1.00 94.50 327 CYS A CA 1
ATOM 2444 C C . CYS A 1 327 ? -16.482 2.092 -15.531 1.00 94.50 327 CYS A C 1
ATOM 2446 O O . CYS A 1 327 ? -16.785 2.473 -16.665 1.00 94.50 327 CYS A O 1
ATOM 2448 N N . ASP A 1 328 ? -17.385 1.567 -14.698 1.00 93.38 328 ASP A N 1
ATOM 2449 C CA . ASP A 1 328 ? -18.803 1.507 -15.047 1.00 93.38 328 ASP A CA 1
ATOM 2450 C C . ASP A 1 328 ? -19.351 2.916 -15.353 1.00 93.38 328 ASP A C 1
ATOM 2452 O O . ASP A 1 328 ? -19.004 3.908 -14.709 1.00 93.38 328 ASP A O 1
ATOM 2456 N N . GLY A 1 329 ? -20.170 3.019 -16.400 1.00 92.00 329 GLY A N 1
ATOM 2457 C CA . GLY A 1 329 ? -20.709 4.289 -16.901 1.00 92.00 329 GLY A CA 1
ATOM 2458 C C . GLY A 1 329 ? -19.787 5.108 -17.819 1.00 92.00 329 GLY A C 1
ATOM 2459 O O . GLY A 1 329 ? -20.226 6.131 -18.353 1.00 92.00 329 GLY A O 1
ATOM 2460 N N . TRP A 1 330 ? -18.544 4.682 -18.068 1.00 92.12 330 TRP A N 1
ATOM 2461 C CA . TRP A 1 330 ? -17.660 5.368 -19.017 1.00 92.12 330 TRP A CA 1
ATOM 2462 C C . TRP A 1 330 ? -18.104 5.114 -20.466 1.00 92.12 330 TRP A C 1
ATOM 2464 O O . TRP A 1 330 ? -18.366 3.985 -20.873 1.00 92.12 330 TRP A O 1
ATOM 2474 N N . GLN A 1 331 ? -18.152 6.168 -21.287 1.00 93.12 331 GLN A N 1
ATOM 2475 C CA . GLN A 1 331 ? -18.619 6.094 -22.684 1.00 93.12 331 GLN A CA 1
ATOM 2476 C C . GLN A 1 331 ? -17.526 5.682 -23.684 1.00 93.12 331 GLN A C 1
ATOM 2478 O O . GLN A 1 331 ? -17.665 5.885 -24.891 1.00 93.12 331 GLN A O 1
ATOM 2483 N N . CYS A 1 332 ? -16.410 5.134 -23.206 1.00 92.88 332 CYS A N 1
ATOM 2484 C CA . CYS A 1 332 ? -15.282 4.749 -24.041 1.00 92.88 332 CYS A CA 1
ATOM 2485 C C . CYS A 1 332 ? -14.810 3.330 -23.725 1.00 92.88 332 CYS A C 1
ATOM 2487 O O . CYS A 1 332 ? -15.001 2.808 -22.628 1.00 92.88 332 CYS A O 1
ATOM 2489 N N . ASN A 1 333 ? -14.150 2.702 -24.700 1.00 93.75 333 ASN A N 1
ATOM 2490 C CA . ASN A 1 333 ? -13.485 1.425 -24.482 1.00 93.75 333 ASN A CA 1
ATOM 2491 C C . ASN A 1 333 ? -12.154 1.664 -23.753 1.00 93.75 333 ASN A C 1
ATOM 2493 O O . ASN A 1 333 ? -11.086 1.720 -24.370 1.00 93.75 333 ASN A O 1
ATOM 2497 N N . ILE A 1 334 ? -12.237 1.825 -22.431 1.00 95.06 334 ILE A N 1
ATOM 2498 C CA . ILE A 1 334 ? -11.076 2.066 -21.569 1.00 95.06 334 ILE A CA 1
ATOM 2499 C C . ILE A 1 334 ? -10.050 0.928 -21.657 1.00 95.06 334 ILE A C 1
ATOM 2501 O O . ILE A 1 334 ? -8.850 1.168 -21.524 1.00 95.06 334 ILE A O 1
ATOM 2505 N N . TRP A 1 335 ? -10.492 -0.298 -21.978 1.00 95.94 335 TRP A N 1
ATOM 2506 C CA . TRP A 1 335 ? -9.580 -1.410 -22.212 1.00 95.94 335 TRP A CA 1
ATOM 2507 C C . TRP A 1 335 ? -8.605 -1.079 -23.343 1.00 95.94 335 TRP A C 1
ATOM 2509 O O . TRP A 1 335 ? -7.399 -1.086 -23.124 1.00 95.94 335 TRP A O 1
ATOM 2519 N N . HIS A 1 336 ? -9.101 -0.698 -24.518 1.00 95.69 336 HIS A N 1
ATOM 2520 C CA . HIS A 1 336 ? -8.243 -0.370 -25.660 1.00 95.69 336 HIS A CA 1
ATOM 2521 C C . HIS A 1 336 ? -7.377 0.880 -25.424 1.00 95.69 336 HIS A C 1
ATOM 2523 O O . HIS A 1 336 ? -6.225 0.919 -25.844 1.00 95.69 336 HIS A O 1
ATOM 2529 N N . ILE A 1 337 ? -7.902 1.889 -24.718 1.00 94.06 337 ILE A N 1
ATOM 2530 C CA . ILE A 1 337 ? -7.163 3.129 -24.415 1.00 94.06 337 ILE A CA 1
ATOM 2531 C C . ILE A 1 337 ? -5.903 2.851 -23.582 1.00 94.06 337 ILE A C 1
ATOM 2533 O O . ILE A 1 337 ? -4.875 3.491 -23.784 1.00 94.06 337 ILE A O 1
ATOM 2537 N N . LEU A 1 338 ? -5.967 1.890 -22.660 1.00 96.06 338 LEU A N 1
ATOM 2538 C CA . LEU A 1 338 ? -4.854 1.546 -21.770 1.00 96.06 338 LEU A CA 1
ATOM 2539 C C . LEU A 1 338 ? -3.879 0.520 -22.370 1.00 96.06 338 LEU A C 1
ATOM 2541 O O . LEU A 1 338 ? -2.886 0.184 -21.727 1.00 96.06 338 LEU A O 1
ATOM 2545 N N . ASP A 1 339 ? -4.128 0.017 -23.583 1.00 96.38 339 ASP A N 1
ATOM 2546 C CA . ASP A 1 339 ? -3.297 -1.014 -24.215 1.00 96.38 339 ASP A CA 1
ATOM 2547 C C . ASP A 1 339 ? -1.809 -0.625 -24.350 1.00 96.38 339 ASP A C 1
ATOM 2549 O O . ASP A 1 339 ? -0.961 -1.443 -23.980 1.00 96.38 339 ASP A O 1
ATOM 2553 N N . PRO A 1 340 ? -1.447 0.617 -24.750 1.00 96.06 340 PRO A N 1
ATOM 2554 C CA . PRO A 1 340 ? -0.044 1.035 -24.790 1.00 96.06 340 PRO A CA 1
ATOM 2555 C C . PRO A 1 340 ? 0.650 0.912 -23.431 1.00 96.06 340 PRO A C 1
ATOM 2557 O O . PRO A 1 340 ? 1.800 0.494 -23.364 1.00 96.06 340 PRO A O 1
ATOM 2560 N N . ILE A 1 341 ? -0.066 1.205 -22.341 1.00 96.88 341 ILE A N 1
ATOM 2561 C CA . ILE A 1 341 ? 0.456 1.131 -20.972 1.00 96.88 341 ILE A CA 1
ATOM 2562 C C . ILE A 1 341 ? 0.560 -0.329 -20.514 1.00 96.88 341 ILE A C 1
ATOM 2564 O O . ILE A 1 341 ? 1.566 -0.709 -19.916 1.00 96.88 341 ILE A O 1
ATOM 2568 N N . ARG A 1 342 ? -0.425 -1.183 -20.839 1.00 97.44 342 ARG A N 1
ATOM 2569 C CA . ARG A 1 342 ? -0.379 -2.619 -20.496 1.00 97.44 342 ARG A CA 1
ATOM 2570 C C . ARG A 1 342 ? 0.813 -3.329 -21.111 1.00 97.44 342 ARG A C 1
ATOM 2572 O O . ARG A 1 342 ? 1.437 -4.138 -20.437 1.00 97.44 342 ARG A O 1
ATOM 2579 N N . ARG A 1 343 ? 1.167 -3.001 -22.354 1.00 97.44 343 ARG A N 1
ATOM 2580 C CA . ARG A 1 343 ? 2.330 -3.592 -23.036 1.00 97.44 343 ARG A CA 1
ATOM 2581 C C . ARG A 1 343 ? 3.662 -3.257 -22.362 1.00 97.44 343 ARG A C 1
ATOM 2583 O O . ARG A 1 343 ? 4.647 -3.943 -22.610 1.00 97.44 343 ARG A O 1
ATOM 2590 N N . LEU A 1 344 ? 3.711 -2.230 -21.510 1.00 97.44 344 LEU A N 1
ATOM 2591 C CA . LEU A 1 344 ? 4.907 -1.896 -20.732 1.00 97.44 344 LEU A CA 1
ATOM 2592 C C . LEU A 1 344 ? 5.075 -2.775 -19.493 1.00 97.44 344 LEU A C 1
ATOM 2594 O O . LEU A 1 344 ? 6.178 -2.844 -18.955 1.00 97.44 344 LEU A O 1
ATOM 2598 N N . ARG A 1 345 ? 4.019 -3.452 -19.041 1.00 97.81 345 ARG A N 1
ATOM 2599 C CA . ARG A 1 345 ? 4.032 -4.249 -17.813 1.00 97.81 345 ARG A CA 1
ATOM 2600 C C . ARG A 1 345 ? 4.944 -5.475 -17.943 1.00 97.81 345 ARG A C 1
ATOM 2602 O O . ARG A 1 345 ? 4.760 -6.252 -18.881 1.00 97.81 345 ARG A O 1
ATOM 2609 N N . PRO A 1 346 ? 5.885 -5.712 -17.010 1.00 97.88 346 PRO A N 1
ATOM 2610 C CA . PRO A 1 346 ? 6.725 -6.907 -17.020 1.00 97.88 346 PRO A CA 1
ATOM 2611 C C . PRO A 1 346 ? 5.951 -8.222 -17.035 1.00 97.88 346 PRO A C 1
ATOM 2613 O O . PRO A 1 346 ? 6.339 -9.134 -17.760 1.00 97.88 346 PRO A O 1
ATOM 2616 N N . SER A 1 347 ? 4.824 -8.316 -16.324 1.00 97.06 347 SER A N 1
ATOM 2617 C CA . SER A 1 347 ? 3.934 -9.489 -16.369 1.00 97.06 347 SER A CA 1
ATOM 2618 C C . SER A 1 347 ? 3.365 -9.773 -17.766 1.00 97.06 347 SER A C 1
ATOM 2620 O O . SER A 1 347 ? 2.952 -10.896 -18.034 1.00 97.06 347 SER A O 1
ATOM 2622 N N . GLN A 1 348 ? 3.395 -8.786 -18.668 1.00 96.56 348 GLN A N 1
ATOM 2623 C CA . GLN A 1 348 ? 2.983 -8.878 -20.073 1.00 96.56 348 GLN A CA 1
ATOM 2624 C C . GLN A 1 348 ? 4.183 -8.916 -21.040 1.00 96.56 348 GLN A C 1
ATOM 2626 O O . GLN A 1 348 ? 4.026 -8.716 -22.242 1.00 96.56 348 GLN A O 1
ATOM 2631 N N . GLY A 1 349 ? 5.399 -9.136 -20.528 1.00 96.06 349 GLY A N 1
ATOM 2632 C CA . GLY A 1 349 ? 6.636 -9.134 -21.318 1.00 96.06 349 GLY A CA 1
ATOM 2633 C C . GLY A 1 349 ? 7.195 -7.740 -21.630 1.00 96.06 349 GLY A C 1
ATOM 2634 O O . GLY A 1 349 ? 8.157 -7.627 -22.388 1.00 96.06 349 GLY A O 1
ATOM 2635 N N . GLY A 1 350 ? 6.618 -6.682 -21.057 1.00 96.50 350 GLY A N 1
ATOM 2636 C CA . GLY A 1 350 ? 7.106 -5.314 -21.192 1.00 96.50 350 GLY A CA 1
ATOM 2637 C C . GLY A 1 350 ? 8.347 -5.016 -20.346 1.00 96.50 350 GLY A C 1
ATOM 2638 O O . GLY A 1 350 ? 8.699 -5.745 -19.422 1.00 96.50 350 GLY A O 1
ATOM 2639 N N . ARG A 1 351 ? 9.019 -3.898 -20.640 1.00 95.38 351 ARG A N 1
ATOM 2640 C CA . ARG A 1 351 ? 10.274 -3.501 -19.967 1.00 95.38 351 ARG A CA 1
ATOM 2641 C C . ARG A 1 351 ? 10.089 -2.682 -18.680 1.00 95.38 351 ARG A C 1
ATOM 2643 O O . ARG A 1 351 ? 11.060 -2.207 -18.106 1.00 95.38 351 ARG A O 1
ATOM 2650 N N . GLY A 1 352 ? 8.851 -2.452 -18.255 1.00 95.12 352 GLY A N 1
ATOM 2651 C CA . GLY A 1 352 ? 8.495 -1.627 -17.099 1.00 95.12 352 GLY A CA 1
ATOM 2652 C C . GLY A 1 352 ? 8.163 -0.177 -17.440 1.00 95.12 352 GLY A C 1
ATOM 2653 O O . GLY A 1 352 ? 7.248 0.376 -16.846 1.00 95.12 352 GLY A O 1
ATOM 2654 N N . PHE A 1 353 ? 8.836 0.447 -18.406 1.00 95.19 353 PHE A N 1
ATOM 2655 C CA . PHE A 1 353 ? 8.567 1.841 -18.785 1.00 95.19 353 PHE A CA 1
ATOM 2656 C C . PHE A 1 353 ? 8.885 2.103 -20.254 1.00 95.19 353 PHE A C 1
ATOM 2658 O O . PHE A 1 353 ? 9.683 1.386 -20.844 1.00 95.19 353 PHE A O 1
ATOM 2665 N N . ASP A 1 354 ? 8.328 3.158 -20.842 1.00 95.06 354 ASP A N 1
ATOM 2666 C CA . ASP A 1 354 ? 8.751 3.658 -22.147 1.00 95.06 354 ASP A CA 1
ATOM 2667 C C . ASP A 1 354 ? 8.787 5.187 -22.172 1.00 95.06 354 ASP A C 1
ATOM 2669 O O . ASP A 1 354 ? 7.924 5.827 -21.580 1.00 95.06 354 ASP A O 1
ATOM 2673 N N . TRP A 1 355 ? 9.825 5.765 -22.784 1.00 91.75 355 TRP A N 1
ATOM 2674 C CA . TRP A 1 355 ? 10.031 7.215 -22.786 1.00 91.75 355 TRP A CA 1
ATOM 2675 C C . TRP A 1 355 ? 8.991 7.948 -23.627 1.00 91.75 355 TRP A C 1
ATOM 2677 O O . TRP A 1 355 ? 8.559 9.024 -23.223 1.00 91.75 355 TRP A O 1
ATOM 2687 N N . GLU A 1 356 ? 8.587 7.377 -24.761 1.00 93.38 356 GLU A N 1
ATOM 2688 C CA . GLU A 1 356 ? 7.573 7.962 -25.637 1.00 93.38 356 GLU A CA 1
ATOM 2689 C C . GLU A 1 356 ? 6.219 7.920 -24.933 1.00 93.38 356 GLU A C 1
ATOM 2691 O O . GLU A 1 356 ? 5.574 8.955 -24.790 1.00 93.38 356 GLU A O 1
ATOM 2696 N N . VAL A 1 357 ? 5.856 6.769 -24.356 1.00 92.38 357 VAL A N 1
ATOM 2697 C CA . VAL A 1 357 ? 4.614 6.636 -23.576 1.00 92.38 357 VAL A CA 1
ATOM 2698 C C . VAL A 1 357 ? 4.617 7.561 -22.355 1.00 92.38 357 VAL A C 1
ATOM 2700 O O . VAL A 1 357 ? 3.610 8.198 -22.058 1.00 92.38 357 VAL A O 1
ATOM 2703 N N . LEU A 1 358 ? 5.739 7.678 -21.637 1.00 92.00 358 LEU A N 1
ATOM 2704 C CA . LEU A 1 358 ? 5.841 8.582 -20.489 1.00 92.00 358 LEU A CA 1
ATOM 2705 C C . LEU A 1 358 ? 5.730 10.051 -20.917 1.00 92.00 358 LEU A C 1
ATOM 2707 O O . LEU A 1 358 ? 5.088 10.846 -20.233 1.00 92.00 358 LEU A O 1
ATOM 2711 N N . TYR A 1 359 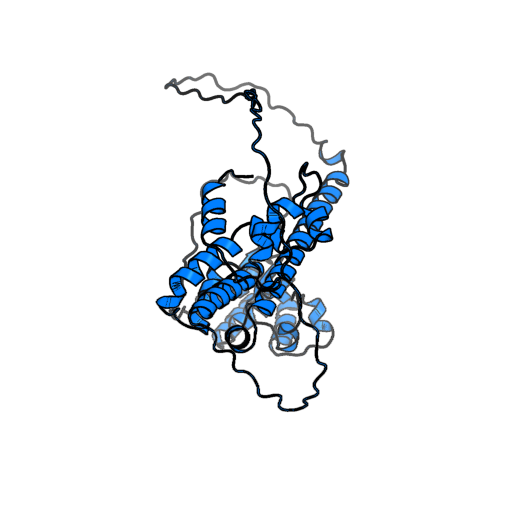? 6.330 10.419 -22.050 1.00 91.31 359 TYR A N 1
ATOM 2712 C CA . TYR A 1 359 ? 6.204 11.758 -22.616 1.00 91.31 359 TYR A CA 1
ATOM 2713 C C . TYR A 1 359 ? 4.757 12.061 -23.010 1.00 91.31 359 TYR A C 1
ATOM 2715 O O . TYR A 1 359 ? 4.224 13.095 -22.610 1.00 91.31 359 TYR A O 1
ATOM 2723 N N . GLU A 1 360 ? 4.087 11.136 -23.700 1.00 90.12 360 GLU A N 1
ATOM 2724 C CA . GLU A 1 360 ? 2.663 11.248 -24.014 1.00 90.12 360 GLU A CA 1
ATOM 2725 C C . GLU A 1 360 ? 1.828 11.420 -22.743 1.00 90.12 360 GLU A C 1
ATOM 2727 O O . GLU A 1 360 ? 1.010 12.332 -22.673 1.00 90.12 360 GLU A O 1
ATOM 2732 N N . LEU A 1 361 ? 2.074 10.621 -21.701 1.00 87.12 361 LEU A N 1
ATOM 2733 C CA . LEU A 1 361 ? 1.371 10.738 -20.421 1.00 87.12 361 LEU A CA 1
ATOM 2734 C C . LEU A 1 361 ? 1.554 12.108 -19.763 1.00 87.12 361 LEU A C 1
ATOM 2736 O O . LEU A 1 361 ? 0.578 12.666 -19.263 1.00 87.12 361 LEU A O 1
ATOM 2740 N N . ARG A 1 362 ? 2.769 12.666 -19.798 1.00 87.75 362 ARG A N 1
ATOM 2741 C CA . ARG A 1 362 ? 3.063 14.020 -19.296 1.00 87.75 362 ARG A CA 1
ATOM 2742 C C . ARG A 1 362 ? 2.373 15.104 -20.125 1.00 87.75 362 ARG A C 1
ATOM 2744 O O . ARG A 1 362 ? 1.939 16.115 -19.577 1.00 87.75 362 ARG A O 1
ATOM 2751 N N . CYS A 1 363 ? 2.264 14.907 -21.438 1.00 85.75 363 CYS A N 1
ATOM 2752 C CA . CYS A 1 363 ? 1.570 15.825 -22.341 1.00 85.75 363 CYS A CA 1
ATOM 2753 C C . CYS A 1 363 ? 0.041 15.728 -22.226 1.00 85.75 363 CYS A C 1
ATOM 2755 O O . CYS A 1 363 ? -0.655 16.716 -22.446 1.00 85.75 363 CYS A O 1
ATOM 2757 N N . LEU A 1 364 ? -0.485 14.564 -21.842 1.00 74.94 364 LEU A N 1
ATOM 2758 C CA . LEU A 1 364 ? -1.907 14.282 -21.635 1.00 74.94 364 LEU A CA 1
ATOM 2759 C C . LEU A 1 364 ? -2.400 14.693 -20.237 1.00 74.94 364 LEU A C 1
ATOM 2761 O O . LEU A 1 364 ? -3.330 14.072 -19.712 1.00 74.94 364 LEU A O 1
ATOM 2765 N N . ASN A 1 365 ? -1.812 15.740 -19.64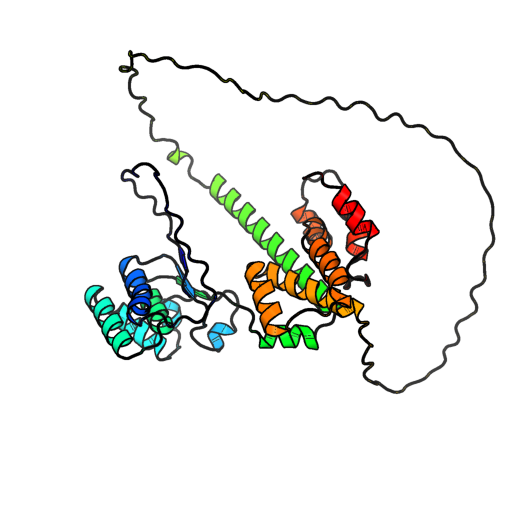9 1.00 58.00 365 ASN A N 1
ATOM 2766 C CA . ASN A 1 365 ? -2.245 16.386 -18.402 1.00 58.00 365 ASN A CA 1
ATOM 2767 C C . ASN A 1 365 ? -3.603 17.109 -18.564 1.00 58.00 365 ASN A C 1
ATOM 2769 O O . ASN A 1 365 ? -3.762 18.289 -18.265 1.00 58.00 365 ASN A O 1
ATOM 2773 N N . PHE A 1 366 ? -4.605 16.387 -19.053 1.00 51.56 366 PHE A N 1
ATOM 2774 C CA . PHE A 1 366 ? -5.998 16.651 -18.755 1.00 51.56 366 PHE A CA 1
ATOM 2775 C C . PHE A 1 366 ? -6.306 15.830 -17.506 1.00 51.56 366 PHE A C 1
ATOM 2777 O O . PHE A 1 366 ? -6.311 14.596 -17.559 1.00 51.56 366 PHE A O 1
ATOM 2784 N N . GLU A 1 367 ? -6.465 16.518 -16.377 1.00 42.19 367 GLU A N 1
ATOM 2785 C CA . GLU A 1 367 ? -7.102 15.963 -15.185 1.00 42.19 367 GLU A CA 1
ATOM 2786 C C . GLU A 1 367 ? -8.457 15.387 -15.635 1.00 42.19 367 GLU A C 1
ATOM 2788 O O . GLU A 1 367 ? -9.301 16.126 -16.148 1.00 42.19 367 GLU A O 1
ATOM 2793 N N . LEU A 1 368 ? -8.593 14.057 -15.585 1.00 44.81 368 LEU A N 1
ATOM 2794 C CA . LEU A 1 368 ? -9.860 13.359 -15.823 1.00 44.81 368 LEU A CA 1
ATOM 2795 C C . LEU A 1 368 ? -10.747 13.464 -14.588 1.00 44.81 368 LEU A C 1
ATOM 2797 O O . LEU A 1 368 ? -10.194 13.278 -13.478 1.00 44.81 368 LEU A O 1
#

Radius of gyration: 30.08 Å; chains: 1; bounding box: 62×85×94 Å

Foldseek 3Di:
DKDFDADPDPDDDDDPDDDDDDPDDPPDDDPDDDDLVVLLVLLLCCLVVVGQAMEDADAPDPVLLPDPFRKDALVNLVPDDDDPLNVLLVVLLPDDSVRNSVVSVVVSVVVDPSRSSNSSSCRSSRHIYTYDNDDDLVNLLCCLPPPDLLRLLLLLLVLLLVLLVVVLVVVVVVVVCVVPPDPCVVPPDDPDPDPDDDDDDDDDDDDDDDDDDDDDDDDDDDDDDDDDDDDDDDDDDDDDDDDDDDDDDPDPPPPPCDLQNSLLSLLSQLLSVCSRDPSVSSVVSSCVSPNDRDPVSPVSNVQLNVLSPDPLLSLLSYDPVSNCSSCPPDPDPSNVVSVVVNQLRVNNVHVSGDPVVSVVVVVPPPPD